Protein AF-A0A9E5UZ09-F1 (afdb_monomer_lite)

Structure (mmCIF, N/CA/C/O backbone):
data_AF-A0A9E5UZ09-F1
#
_entry.id   AF-A0A9E5UZ09-F1
#
loop_
_atom_site.group_PDB
_atom_site.id
_atom_site.type_symbol
_atom_site.label_atom_id
_atom_site.label_alt_id
_atom_site.label_comp_id
_atom_site.label_asym_id
_atom_site.label_entity_id
_atom_site.label_seq_id
_atom_site.pdbx_PDB_ins_code
_atom_site.Cartn_x
_atom_site.Cartn_y
_atom_site.Cartn_z
_atom_site.occupancy
_atom_site.B_iso_or_equiv
_atom_site.auth_seq_id
_atom_site.auth_comp_id
_atom_site.auth_asym_id
_atom_site.auth_atom_id
_atom_site.pdbx_PDB_model_num
ATOM 1 N N . MET A 1 1 ? 27.451 30.010 -23.042 1.00 36.06 1 MET A N 1
ATOM 2 C CA . MET A 1 1 ? 28.258 29.496 -21.915 1.00 36.06 1 MET A CA 1
ATOM 3 C C . MET A 1 1 ? 28.839 28.155 -22.339 1.00 36.06 1 MET A C 1
ATOM 5 O O . MET A 1 1 ? 28.076 27.237 -22.606 1.00 36.06 1 MET A O 1
ATOM 9 N N . ASN A 1 2 ? 30.163 28.096 -22.506 1.00 41.75 2 ASN A N 1
ATOM 10 C CA . ASN A 1 2 ? 30.914 26.906 -22.913 1.00 41.75 2 ASN A CA 1
ATOM 11 C C . ASN A 1 2 ? 31.086 25.974 -21.707 1.00 41.75 2 ASN A C 1
ATOM 13 O O . ASN A 1 2 ? 31.901 26.263 -20.835 1.00 41.75 2 ASN A O 1
ATOM 17 N N . ASN A 1 3 ? 30.352 24.861 -21.654 1.00 48.00 3 ASN A N 1
ATOM 18 C CA . ASN A 1 3 ? 30.690 23.774 -20.734 1.00 48.00 3 ASN A CA 1
ATOM 19 C C . ASN A 1 3 ? 31.822 22.962 -21.368 1.00 48.00 3 ASN A C 1
ATOM 21 O O . ASN A 1 3 ? 31.598 22.299 -22.377 1.00 48.00 3 ASN A O 1
ATOM 25 N N . GLY A 1 4 ? 33.026 23.060 -20.797 1.00 45.78 4 GLY A N 1
ATOM 26 C CA . GLY A 1 4 ? 34.292 22.486 -21.275 1.00 45.78 4 GLY A CA 1
ATOM 27 C C . GLY A 1 4 ? 34.379 20.955 -21.295 1.00 45.78 4 GLY A C 1
ATOM 28 O O . GLY A 1 4 ? 35.363 20.387 -20.834 1.00 45.78 4 GLY A O 1
ATOM 29 N N . ALA A 1 5 ? 33.371 20.276 -21.834 1.00 50.38 5 ALA A N 1
ATOM 30 C CA . ALA A 1 5 ? 33.446 18.864 -22.163 1.00 50.38 5 ALA A CA 1
ATOM 31 C C . ALA A 1 5 ? 34.274 18.696 -23.449 1.00 50.38 5 ALA A C 1
ATOM 33 O O . ALA A 1 5 ? 33.790 18.952 -24.551 1.00 50.38 5 ALA A O 1
ATOM 34 N N . VAL A 1 6 ? 35.535 18.286 -23.308 1.00 54.75 6 VAL A N 1
ATOM 35 C CA . VAL A 1 6 ? 36.374 17.874 -24.441 1.00 54.75 6 VAL A CA 1
ATOM 36 C C . VAL A 1 6 ? 36.091 16.401 -24.718 1.00 54.75 6 VAL A C 1
ATOM 38 O O . VAL A 1 6 ? 36.436 15.532 -23.919 1.00 54.75 6 VAL A O 1
ATOM 41 N N . LEU A 1 7 ? 35.433 16.120 -25.843 1.00 53.91 7 LEU A N 1
ATOM 42 C CA . LEU A 1 7 ? 35.245 14.757 -26.335 1.00 53.91 7 LEU A CA 1
ATOM 43 C C . LEU A 1 7 ? 36.549 14.271 -26.996 1.00 53.91 7 LEU A C 1
ATOM 45 O O . LEU A 1 7 ? 37.154 15.032 -27.755 1.00 53.91 7 LEU A O 1
ATOM 49 N N . PRO A 1 8 ? 36.999 13.025 -26.751 1.00 50.91 8 PRO A N 1
ATOM 50 C CA . PRO A 1 8 ? 38.156 12.464 -27.441 1.00 50.91 8 PRO A CA 1
ATOM 51 C C . PRO A 1 8 ? 37.936 12.480 -28.959 1.00 50.91 8 PRO A C 1
ATOM 53 O O . PRO A 1 8 ? 36.891 12.044 -29.442 1.00 50.91 8 PRO A O 1
ATOM 56 N N . ASN A 1 9 ? 38.937 12.947 -29.712 1.00 50.38 9 ASN A N 1
ATOM 57 C CA . ASN A 1 9 ? 38.874 13.195 -31.163 1.00 50.38 9 ASN A CA 1
ATOM 58 C C . ASN A 1 9 ? 38.386 12.004 -32.018 1.00 50.38 9 ASN A C 1
ATOM 60 O O . ASN A 1 9 ? 37.938 12.208 -33.142 1.00 50.38 9 ASN A O 1
ATOM 64 N N . GLY A 1 10 ? 38.430 10.772 -31.498 1.00 50.12 10 GLY A N 1
ATOM 65 C CA . GLY A 1 10 ? 37.911 9.576 -32.172 1.00 50.12 10 GLY A CA 1
ATOM 66 C C . GLY A 1 10 ? 36.382 9.431 -32.177 1.00 50.12 10 GLY A C 1
ATOM 67 O O . GLY A 1 10 ? 35.874 8.565 -32.879 1.00 50.12 10 GLY A O 1
ATOM 68 N N . LEU A 1 11 ? 35.642 10.258 -31.425 1.00 50.34 11 LEU A N 1
ATOM 69 C CA . LEU A 1 11 ? 34.172 10.212 -31.341 1.00 50.34 11 LEU A CA 1
ATOM 70 C C . LEU A 1 11 ? 33.462 11.374 -32.060 1.00 50.34 11 LEU A C 1
ATOM 72 O O . LEU A 1 11 ? 32.235 11.410 -32.102 1.00 50.34 11 LEU A O 1
ATOM 76 N N . LEU A 1 12 ? 34.204 12.323 -32.636 1.00 49.56 12 LEU A N 1
ATOM 77 C CA . LEU A 1 12 ? 33.629 13.492 -33.321 1.00 49.56 12 LEU A CA 1
ATOM 78 C C . LEU A 1 12 ? 33.157 13.193 -34.755 1.00 49.56 12 LEU A C 1
ATOM 80 O O . LEU A 1 12 ? 32.473 14.017 -35.354 1.00 49.56 12 LEU A O 1
ATOM 84 N N . GLY A 1 13 ? 33.490 12.018 -35.299 1.00 46.69 13 GLY A N 1
ATOM 85 C CA . GLY A 1 13 ? 33.096 11.599 -36.651 1.00 46.69 13 GLY A CA 1
ATOM 86 C C . GLY A 1 13 ? 31.730 10.913 -36.748 1.00 46.69 13 GLY A C 1
ATOM 87 O O . GLY A 1 13 ? 31.255 10.672 -37.852 1.00 46.69 13 GLY A O 1
ATOM 88 N N . VAL A 1 14 ? 31.091 10.596 -35.618 1.00 49.09 14 VAL A N 1
ATOM 89 C CA . VAL A 1 14 ? 29.782 9.925 -35.584 1.00 49.09 14 VAL A CA 1
ATOM 90 C C . VAL A 1 14 ? 28.926 10.595 -34.512 1.00 49.09 14 VAL A C 1
ATOM 92 O O . VAL A 1 14 ? 28.559 10.000 -33.501 1.00 49.09 14 VAL A O 1
ATOM 95 N N . ALA A 1 15 ? 28.650 11.886 -34.703 1.00 49.31 15 ALA A N 1
ATOM 96 C CA . ALA A 1 15 ? 27.651 12.610 -33.924 1.00 49.31 15 ALA A CA 1
ATOM 97 C C . ALA A 1 15 ? 26.251 12.129 -34.336 1.00 49.31 15 ALA A C 1
ATOM 99 O O . ALA A 1 15 ? 25.480 12.848 -34.965 1.00 49.31 15 ALA A O 1
ATOM 100 N N . ASP A 1 16 ? 25.948 10.875 -34.015 1.00 53.91 16 ASP A N 1
ATOM 101 C CA . ASP A 1 16 ? 24.632 10.312 -34.227 1.00 53.91 16 ASP A CA 1
ATOM 102 C C . ASP A 1 16 ? 23.750 10.778 -33.069 1.00 53.91 16 ASP A C 1
ATOM 104 O O . ASP A 1 16 ? 24.038 10.515 -31.894 1.00 53.91 16 ASP A O 1
ATOM 108 N N . ALA A 1 17 ? 22.683 11.510 -33.381 1.00 55.44 17 ALA A N 1
ATOM 109 C CA . ALA A 1 17 ? 21.743 12.047 -32.398 1.00 55.44 17 ALA A CA 1
ATOM 110 C C . ALA A 1 17 ? 21.227 10.961 -31.425 1.00 55.44 17 ALA A C 1
ATOM 112 O O . ALA A 1 17 ? 20.887 11.265 -30.281 1.00 55.44 17 ALA A O 1
ATOM 113 N N . GLY A 1 18 ? 21.250 9.687 -31.840 1.00 56.16 18 GLY A N 1
ATOM 114 C CA . GLY A 1 18 ? 20.947 8.523 -31.006 1.00 56.16 18 GLY A CA 1
ATOM 115 C C . GLY A 1 18 ? 21.908 8.294 -29.828 1.00 56.16 18 GLY A C 1
ATOM 116 O O . GLY A 1 18 ? 21.449 7.967 -28.732 1.00 56.16 18 GLY A O 1
ATOM 117 N N . MET A 1 19 ? 23.218 8.525 -29.991 1.00 53.62 19 MET A N 1
ATOM 118 C CA . MET A 1 19 ? 24.198 8.383 -28.897 1.00 53.62 19 MET A CA 1
ATOM 119 C C . MET A 1 19 ? 24.032 9.491 -27.851 1.00 53.62 19 MET A C 1
ATOM 121 O O . MET A 1 19 ? 24.033 9.231 -26.646 1.00 53.62 19 MET A O 1
ATOM 125 N N . MET A 1 20 ? 23.802 10.726 -28.307 1.00 55.47 20 MET A N 1
ATOM 126 C CA . MET A 1 20 ? 23.525 11.866 -27.426 1.00 55.47 20 MET A CA 1
ATOM 127 C C . MET A 1 20 ? 22.165 11.743 -26.724 1.00 55.47 20 MET A C 1
ATOM 129 O O . MET A 1 20 ? 22.032 12.154 -25.570 1.00 55.47 20 MET A O 1
ATOM 133 N N . ALA A 1 21 ? 21.165 11.132 -27.369 1.00 59.53 21 ALA A N 1
ATOM 134 C CA . ALA A 1 21 ? 19.885 10.810 -26.743 1.00 59.53 21 ALA A CA 1
ATOM 135 C C . ALA A 1 21 ? 20.039 9.758 -25.630 1.00 59.53 21 ALA A C 1
ATOM 137 O O . ALA A 1 21 ? 19.462 9.926 -24.558 1.00 59.53 21 ALA A O 1
ATOM 138 N N . GLY A 1 22 ? 20.853 8.715 -25.838 1.00 58.41 22 GLY A N 1
ATOM 139 C CA . GLY A 1 22 ? 21.175 7.717 -24.810 1.00 58.41 22 GLY A CA 1
ATOM 140 C C . GLY A 1 22 ? 21.936 8.304 -23.615 1.00 58.41 22 GLY A C 1
ATOM 141 O O . GLY A 1 22 ? 21.610 8.001 -22.464 1.00 58.41 22 GLY A O 1
ATOM 142 N N . PHE A 1 23 ? 22.886 9.209 -23.874 1.00 58.41 23 PHE A N 1
ATOM 143 C CA . PHE A 1 23 ? 23.620 9.930 -22.832 1.00 58.41 23 PHE A CA 1
ATOM 144 C C . PHE A 1 23 ? 22.703 10.871 -22.036 1.00 58.41 23 PHE A C 1
ATOM 146 O O . PHE A 1 23 ? 22.642 10.783 -20.813 1.00 58.41 23 PHE A O 1
ATOM 153 N N . ASN A 1 24 ? 21.904 11.714 -22.700 1.00 59.91 24 ASN A N 1
ATOM 154 C CA . ASN A 1 24 ? 20.939 12.577 -22.008 1.00 59.91 24 ASN A CA 1
ATOM 155 C C . ASN A 1 24 ? 19.873 11.763 -21.249 1.00 59.91 24 ASN A C 1
ATOM 157 O O . ASN A 1 24 ? 19.457 12.161 -20.169 1.00 59.91 24 ASN A O 1
ATOM 161 N N . LYS A 1 25 ? 19.460 10.595 -21.752 1.00 61.41 25 LYS A N 1
ATOM 162 C CA . LYS A 1 25 ? 18.505 9.712 -21.062 1.00 61.41 25 LYS A CA 1
ATOM 163 C C . LYS A 1 25 ? 19.081 9.057 -19.804 1.00 61.41 25 LYS A C 1
ATOM 165 O O . LYS A 1 25 ? 18.330 8.800 -18.869 1.00 61.41 25 LYS A O 1
ATOM 170 N N . THR A 1 26 ? 20.383 8.783 -19.787 1.00 58.97 26 THR A N 1
ATOM 171 C CA . THR A 1 26 ? 21.069 8.131 -18.657 1.00 58.97 26 THR A CA 1
ATOM 172 C C . THR A 1 26 ? 21.631 9.131 -17.645 1.00 58.97 26 THR A C 1
ATOM 174 O O . THR A 1 26 ? 21.861 8.754 -16.504 1.00 58.97 26 THR A O 1
ATOM 177 N N . TYR A 1 27 ? 21.865 10.386 -18.048 1.00 53.53 27 TYR A N 1
ATOM 178 C CA . TYR A 1 27 ? 22.549 11.389 -17.219 1.00 53.53 27 TYR A CA 1
ATOM 179 C C . TYR A 1 27 ? 21.809 12.737 -17.099 1.00 53.53 27 TYR A C 1
ATOM 181 O O . TYR A 1 27 ? 22.272 13.620 -16.382 1.00 53.53 27 TYR A O 1
ATOM 189 N N . LYS A 1 28 ? 20.645 12.913 -17.750 1.00 53.69 28 LYS A N 1
ATOM 190 C CA . LYS A 1 28 ? 19.720 14.062 -17.576 1.00 53.69 28 LYS A CA 1
ATOM 191 C C . LYS A 1 28 ? 18.247 13.644 -17.409 1.00 53.69 28 LYS A C 1
ATOM 193 O O . LYS A 1 28 ? 17.334 14.284 -17.925 1.00 53.69 28 LYS A O 1
ATOM 198 N N . ASN A 1 29 ? 17.995 12.547 -16.709 1.00 58.88 29 ASN A N 1
ATOM 199 C CA . ASN A 1 29 ? 16.675 12.062 -16.345 1.00 58.88 29 ASN A CA 1
ATOM 200 C C . ASN A 1 29 ? 16.164 12.596 -14.991 1.00 58.88 29 ASN A C 1
ATOM 202 O O . ASN A 1 29 ? 16.028 11.845 -14.031 1.00 58.88 29 ASN A O 1
ATOM 206 N N . SER A 1 30 ? 15.856 13.887 -14.900 1.00 59.56 30 SER A N 1
ATOM 207 C CA . SER A 1 30 ? 15.277 14.495 -13.687 1.00 59.56 30 SER A CA 1
ATOM 208 C C . SER A 1 30 ? 13.742 14.435 -13.630 1.00 59.56 30 SER A C 1
ATOM 210 O O . SER A 1 30 ? 13.132 14.989 -12.716 1.00 59.56 30 SER A O 1
ATOM 212 N N . ALA A 1 31 ? 13.098 13.794 -14.608 1.00 66.44 31 ALA A N 1
ATOM 213 C CA . ALA A 1 31 ? 11.646 13.783 -14.719 1.00 66.44 31 ALA A CA 1
ATOM 214 C C . ALA A 1 31 ? 11.013 12.779 -13.747 1.00 66.44 31 ALA A C 1
ATOM 216 O O . ALA A 1 31 ? 11.437 11.625 -13.658 1.00 66.44 31 ALA A O 1
ATOM 217 N N . LEU A 1 32 ? 9.944 13.209 -13.077 1.00 72.88 32 LEU A N 1
ATOM 218 C CA . LEU A 1 32 ? 9.052 12.316 -12.350 1.00 72.88 32 LEU A CA 1
ATOM 219 C C . LEU A 1 32 ? 8.272 11.443 -13.341 1.00 72.88 32 LEU A C 1
ATOM 221 O O . LEU A 1 32 ? 7.703 11.959 -14.304 1.00 72.88 32 LEU A O 1
ATOM 225 N N . ARG A 1 33 ? 8.230 10.130 -13.106 1.00 79.88 33 ARG A N 1
ATOM 226 C CA . ARG A 1 33 ? 7.604 9.157 -14.014 1.00 79.88 33 ARG A CA 1
ATOM 227 C C . ARG A 1 33 ? 6.514 8.362 -13.315 1.00 79.88 33 ARG A C 1
ATOM 229 O O . ARG A 1 33 ? 6.570 8.155 -12.108 1.00 79.88 33 ARG A O 1
ATOM 236 N N . ILE A 1 34 ? 5.537 7.890 -14.083 1.00 79.19 34 ILE A N 1
ATOM 237 C CA . ILE A 1 34 ? 4.488 6.984 -13.602 1.00 79.19 34 ILE A CA 1
ATOM 238 C C . ILE A 1 34 ? 4.823 5.573 -14.091 1.00 79.19 34 ILE A C 1
ATOM 240 O O . ILE A 1 34 ? 5.099 5.376 -15.275 1.00 79.19 34 ILE A O 1
ATOM 244 N N . GLY A 1 35 ? 4.798 4.595 -13.190 1.00 83.88 35 GLY A N 1
ATOM 245 C CA . GLY A 1 35 ? 5.110 3.204 -13.500 1.00 83.88 35 GLY A CA 1
ATOM 246 C C . GLY A 1 35 ? 4.234 2.197 -12.762 1.00 83.88 35 GLY A C 1
ATOM 247 O O . GLY A 1 35 ? 3.451 2.546 -11.879 1.00 83.88 35 GLY A O 1
ATOM 248 N N . ILE A 1 36 ? 4.371 0.929 -13.142 1.00 84.25 36 ILE A N 1
ATOM 249 C CA . ILE A 1 36 ? 3.640 -0.210 -12.578 1.00 84.25 36 ILE A CA 1
ATOM 250 C C . ILE A 1 36 ? 4.646 -1.194 -11.985 1.00 84.25 36 ILE A C 1
ATOM 252 O O . ILE A 1 36 ? 5.577 -1.613 -12.674 1.00 84.25 36 ILE A O 1
ATOM 256 N N . VAL A 1 37 ? 4.456 -1.597 -10.728 1.00 86.38 37 VAL A N 1
ATOM 257 C CA . VAL A 1 37 ? 5.309 -2.607 -10.082 1.00 86.38 37 VAL A CA 1
ATOM 258 C C . VAL A 1 37 ? 5.047 -3.980 -10.701 1.00 86.38 37 VAL A C 1
ATOM 260 O O . VAL A 1 37 ? 3.925 -4.491 -10.665 1.00 86.38 37 VAL A O 1
ATOM 263 N N . VAL A 1 38 ? 6.090 -4.603 -11.250 1.00 90.50 38 VAL A N 1
ATOM 264 C CA . VAL A 1 38 ? 6.007 -5.925 -11.898 1.00 90.50 38 VAL A CA 1
ATOM 265 C C . VAL A 1 38 ? 6.714 -7.028 -11.115 1.00 90.50 38 VAL A C 1
ATOM 267 O O . VAL A 1 38 ? 6.366 -8.194 -11.281 1.00 90.50 38 VAL A O 1
ATOM 270 N N . ALA A 1 39 ? 7.656 -6.680 -10.235 1.00 87.75 39 ALA A N 1
ATOM 271 C CA . ALA A 1 39 ? 8.284 -7.618 -9.307 1.00 87.75 39 ALA A CA 1
ATOM 272 C C . ALA A 1 39 ? 8.678 -6.928 -7.993 1.00 87.75 39 ALA A C 1
ATOM 274 O O . ALA A 1 39 ? 8.865 -5.712 -7.953 1.00 87.75 39 ALA A O 1
ATOM 275 N N . SER A 1 40 ? 8.812 -7.722 -6.930 1.00 88.25 40 SER A N 1
ATOM 276 C CA . SER A 1 40 ? 9.232 -7.293 -5.592 1.00 88.25 40 SER A CA 1
ATOM 277 C C . SER A 1 40 ? 10.275 -8.264 -5.038 1.00 88.25 40 SER A C 1
ATOM 279 O O . SER A 1 40 ? 10.053 -9.475 -5.089 1.00 88.25 40 SER A O 1
ATOM 281 N N . TYR A 1 41 ? 11.352 -7.738 -4.463 1.00 88.75 41 TYR A N 1
ATOM 282 C CA . TYR A 1 41 ? 12.488 -8.474 -3.912 1.00 88.75 41 TYR A CA 1
ATOM 283 C C . TYR A 1 41 ? 12.673 -8.101 -2.433 1.00 88.75 41 TYR A C 1
ATOM 285 O O . TYR A 1 41 ? 13.261 -7.059 -2.126 1.00 88.75 41 TYR A O 1
ATOM 293 N N . PRO A 1 42 ? 12.164 -8.913 -1.490 1.00 84.69 42 PRO A N 1
ATOM 294 C CA . PRO A 1 42 ? 12.388 -8.705 -0.058 1.00 84.69 42 PRO A CA 1
ATOM 295 C C . PRO A 1 42 ? 13.881 -8.674 0.297 1.00 84.69 42 PRO A C 1
ATOM 297 O O . PRO A 1 42 ? 14.696 -9.239 -0.424 1.00 84.69 42 PRO A O 1
ATOM 300 N N . VAL A 1 43 ? 14.252 -8.101 1.447 1.00 83.56 43 VAL A N 1
ATOM 301 C CA . VAL A 1 43 ? 15.664 -7.982 1.888 1.00 83.56 43 VAL A CA 1
ATOM 302 C C . VAL A 1 43 ? 16.419 -9.321 1.852 1.00 83.56 43 VAL A C 1
ATOM 304 O O . VAL A 1 43 ? 17.593 -9.382 1.494 1.00 83.56 43 VAL A O 1
ATOM 307 N N . LYS A 1 44 ? 15.740 -10.428 2.173 1.00 84.31 44 LYS A N 1
ATOM 308 C CA . LYS A 1 44 ? 16.335 -11.774 2.171 1.00 84.31 44 LYS A CA 1
ATOM 309 C C . LYS A 1 44 ? 16.519 -12.388 0.773 1.00 84.31 44 LYS A C 1
ATOM 311 O O . LYS A 1 44 ? 17.185 -13.406 0.673 1.00 84.31 44 LYS A O 1
ATOM 316 N N . ASP A 1 45 ? 15.949 -11.807 -0.282 1.00 83.88 45 ASP A N 1
ATOM 317 C CA . ASP A 1 45 ? 16.034 -12.312 -1.662 1.00 83.88 45 ASP A CA 1
ATOM 318 C C . ASP A 1 45 ? 17.387 -11.957 -2.292 1.00 83.88 45 ASP A C 1
ATOM 320 O O . ASP A 1 45 ? 17.793 -10.798 -2.254 1.00 83.88 45 ASP A O 1
ATOM 324 N N . ASP A 1 46 ? 18.090 -12.916 -2.898 1.00 90.25 46 ASP A N 1
ATOM 325 C CA . ASP A 1 46 ? 19.394 -12.717 -3.554 1.00 90.25 46 ASP A CA 1
ATOM 326 C C . ASP A 1 46 ? 19.387 -11.647 -4.655 1.00 90.25 46 ASP A C 1
ATOM 328 O O . ASP A 1 46 ? 20.420 -11.040 -4.935 1.00 90.25 46 ASP A O 1
ATOM 332 N N . LYS A 1 47 ? 18.228 -11.378 -5.265 1.00 88.00 47 LYS A N 1
ATOM 333 C CA . LYS A 1 47 ? 18.067 -10.328 -6.282 1.00 88.00 47 LYS A CA 1
ATOM 334 C C . LYS A 1 47 ? 17.953 -8.923 -5.695 1.00 88.00 47 LYS A C 1
ATOM 336 O O . LYS A 1 47 ? 18.091 -7.959 -6.449 1.00 88.00 47 LYS A O 1
ATOM 341 N N . ASN A 1 48 ? 17.725 -8.805 -4.387 1.00 83.31 48 ASN A N 1
ATOM 342 C CA . ASN A 1 48 ? 17.800 -7.543 -3.662 1.00 83.31 48 ASN A CA 1
ATOM 343 C C . ASN A 1 48 ? 19.274 -7.157 -3.478 1.00 83.31 48 ASN A C 1
ATOM 345 O O . ASN A 1 48 ? 20.029 -7.880 -2.824 1.00 83.31 48 ASN A O 1
ATOM 349 N N . ARG A 1 49 ? 19.693 -6.049 -4.094 1.00 85.88 49 ARG A N 1
ATOM 350 C CA . ARG A 1 49 ? 21.105 -5.661 -4.197 1.00 85.88 49 ARG A CA 1
ATOM 351 C C . ARG A 1 49 ? 21.591 -4.895 -2.978 1.00 85.88 49 ARG A C 1
ATOM 353 O O . ARG A 1 49 ? 22.691 -5.162 -2.506 1.00 85.88 49 ARG A O 1
ATOM 360 N N . SER A 1 50 ? 20.802 -3.941 -2.492 1.00 82.94 50 SER A N 1
ATOM 361 C CA . SER A 1 50 ? 21.190 -3.095 -1.361 1.00 82.94 50 SER A CA 1
ATOM 362 C C . SER A 1 50 ? 21.055 -3.811 -0.022 1.00 82.94 50 SER A C 1
ATOM 364 O O . SER A 1 50 ? 21.809 -3.510 0.899 1.00 82.94 50 SER A O 1
ATOM 366 N N . LYS A 1 51 ? 20.107 -4.753 0.095 1.00 82.38 51 LYS A N 1
ATOM 367 C CA . LYS A 1 51 ? 19.719 -5.419 1.349 1.00 82.38 51 LYS A CA 1
ATOM 368 C C . LYS A 1 51 ? 19.236 -4.450 2.438 1.00 82.38 51 LYS A C 1
ATOM 370 O O . LYS A 1 51 ? 19.196 -4.825 3.606 1.00 82.38 51 LYS A O 1
ATOM 375 N N . LEU A 1 52 ? 18.863 -3.223 2.069 1.00 76.75 52 LEU A N 1
ATOM 376 C CA . LEU A 1 52 ? 18.434 -2.187 3.016 1.00 76.75 52 LEU A CA 1
ATOM 377 C C . LEU A 1 52 ? 16.919 -2.190 3.231 1.00 76.75 52 LEU A C 1
ATOM 379 O O . LEU A 1 52 ? 16.453 -2.084 4.357 1.00 76.75 52 LEU A O 1
ATOM 383 N N . THR A 1 53 ? 16.155 -2.334 2.151 1.00 79.00 53 THR A N 1
ATOM 384 C CA . THR A 1 53 ? 14.685 -2.375 2.150 1.00 79.00 53 THR A CA 1
ATOM 385 C C . THR A 1 53 ? 14.202 -3.296 1.027 1.00 79.00 53 THR A C 1
ATOM 387 O O . THR A 1 53 ? 15.015 -3.836 0.277 1.00 79.00 53 THR A O 1
ATOM 390 N N . THR A 1 54 ? 12.893 -3.514 0.896 1.00 81.44 54 THR A N 1
ATOM 391 C CA . THR A 1 54 ? 12.333 -4.239 -0.254 1.00 81.44 54 THR A CA 1
ATOM 392 C C . THR A 1 54 ? 12.568 -3.438 -1.535 1.00 81.44 54 THR A C 1
ATOM 394 O O . THR A 1 54 ? 12.202 -2.268 -1.626 1.00 81.44 54 THR A O 1
ATOM 397 N N . GLU A 1 55 ? 13.162 -4.081 -2.536 1.00 84.94 55 GLU A N 1
ATOM 398 C CA . GLU A 1 55 ? 13.431 -3.486 -3.846 1.00 84.94 55 GLU A CA 1
ATOM 399 C C . GLU A 1 55 ? 12.408 -3.964 -4.881 1.00 84.94 55 GLU A C 1
ATOM 401 O O . GLU A 1 55 ? 11.872 -5.066 -4.776 1.00 84.94 55 GLU A O 1
ATOM 406 N N . TYR A 1 56 ? 12.140 -3.158 -5.906 1.00 89.25 56 TYR A N 1
ATOM 407 C CA . TYR A 1 56 ? 11.081 -3.418 -6.882 1.00 89.25 56 TYR A CA 1
ATOM 408 C C . TYR A 1 56 ? 11.572 -3.268 -8.319 1.00 89.25 56 TYR A C 1
ATOM 410 O O . TYR A 1 56 ? 12.371 -2.385 -8.622 1.00 89.25 56 TYR A O 1
ATOM 418 N N . ASP A 1 57 ? 11.021 -4.071 -9.227 1.00 90.75 57 ASP A N 1
ATOM 419 C CA . ASP A 1 57 ? 11.096 -3.767 -10.656 1.00 90.75 57 ASP A CA 1
ATOM 420 C C . ASP A 1 57 ? 9.834 -3.011 -11.077 1.00 90.75 57 ASP A C 1
ATOM 422 O O . ASP A 1 57 ? 8.709 -3.460 -10.821 1.00 90.75 57 ASP A O 1
ATOM 426 N N . VAL A 1 58 ? 10.016 -1.873 -11.747 1.00 87.00 58 VAL A N 1
ATOM 427 C CA . VAL A 1 58 ? 8.937 -0.974 -12.159 1.00 87.00 58 VAL A CA 1
ATOM 428 C C . VAL A 1 58 ? 8.947 -0.785 -13.670 1.00 87.00 58 VAL A C 1
ATOM 430 O O . VAL A 1 58 ? 9.931 -0.351 -14.262 1.00 87.00 58 VAL A O 1
ATOM 433 N N . LEU A 1 59 ? 7.821 -1.091 -14.306 1.00 88.06 59 LEU A N 1
ATOM 434 C CA . LEU A 1 59 ? 7.603 -0.863 -15.726 1.00 88.06 59 LEU A CA 1
ATOM 435 C C . LEU A 1 59 ? 7.082 0.560 -15.939 1.00 88.06 59 LEU A C 1
ATOM 437 O O . LEU A 1 59 ? 6.002 0.904 -15.462 1.00 88.06 59 LEU A O 1
ATOM 441 N N . VAL A 1 60 ? 7.842 1.382 -16.650 1.00 85.88 60 VAL A N 1
ATOM 442 C CA . VAL A 1 60 ? 7.566 2.804 -16.872 1.00 85.88 60 VAL A CA 1
ATOM 443 C C . VAL A 1 60 ? 7.316 3.048 -18.355 1.00 85.88 60 VAL A C 1
ATOM 445 O O . VAL A 1 60 ? 7.998 2.488 -19.212 1.00 85.88 60 VAL A O 1
ATOM 448 N N . VAL A 1 61 ? 6.334 3.894 -18.658 1.00 79.94 61 VAL A N 1
ATOM 449 C CA . VAL A 1 61 ? 6.031 4.332 -20.023 1.00 79.94 61 VAL A CA 1
ATOM 450 C C . VAL A 1 61 ? 6.589 5.729 -20.229 1.00 79.94 61 VAL A C 1
ATOM 452 O O . VAL A 1 61 ? 6.246 6.656 -19.501 1.00 79.94 61 VAL A O 1
ATOM 455 N N . GLU A 1 62 ? 7.443 5.881 -21.231 1.00 75.44 62 GLU A N 1
ATOM 456 C CA . GLU A 1 62 ? 8.130 7.127 -21.542 1.00 75.44 62 GLU A CA 1
ATOM 457 C C . GLU A 1 62 ? 7.799 7.588 -22.946 1.00 75.44 62 GLU A C 1
ATOM 459 O O . GLU A 1 62 ? 7.947 6.841 -23.912 1.00 75.44 62 GLU A O 1
ATOM 464 N N . GLN A 1 63 ? 7.427 8.854 -23.068 1.00 65.12 63 GLN A N 1
ATOM 465 C CA . GLN A 1 63 ? 7.390 9.542 -24.347 1.00 65.12 63 GLN A CA 1
ATOM 466 C C . GLN A 1 63 ? 8.672 10.364 -24.480 1.00 65.12 63 GLN A C 1
ATOM 468 O O . GLN A 1 63 ? 8.979 11.187 -23.621 1.00 65.12 63 GLN A O 1
ATOM 473 N N . GLN A 1 64 ? 9.444 10.107 -25.530 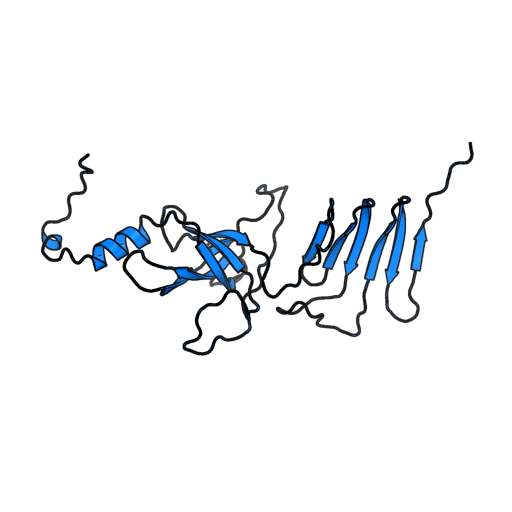1.00 64.88 64 GLN A N 1
ATOM 474 C CA . GLN A 1 64 ? 10.596 10.935 -25.874 1.00 64.88 64 GLN A CA 1
ATOM 475 C C . GLN A 1 64 ? 10.120 12.067 -26.788 1.00 64.88 64 GLN A C 1
ATOM 477 O O . GLN A 1 64 ? 9.295 11.830 -27.660 1.00 64.88 64 GLN A O 1
ATOM 482 N N . GLU A 1 65 ? 10.635 13.286 -26.613 1.00 58.91 65 GLU A N 1
ATOM 483 C CA . GLU A 1 65 ? 10.136 14.487 -27.314 1.00 58.91 65 GLU A CA 1
ATOM 484 C C . GLU A 1 65 ? 10.063 14.333 -28.846 1.00 58.91 65 GLU A C 1
ATOM 486 O O . GLU A 1 65 ? 9.159 14.880 -29.468 1.00 58.91 65 GLU A O 1
ATOM 491 N N . ASN A 1 66 ? 10.954 13.526 -29.438 1.00 56.88 66 ASN A N 1
ATOM 492 C CA . ASN A 1 66 ? 11.039 13.293 -30.885 1.00 56.88 66 ASN A CA 1
ATOM 493 C C . ASN A 1 66 ? 10.802 11.828 -31.309 1.00 56.88 66 ASN A C 1
ATOM 495 O O . ASN A 1 66 ? 11.038 11.485 -32.466 1.00 56.88 66 ASN A O 1
ATOM 499 N N . LEU A 1 67 ? 10.387 10.942 -30.396 1.00 60.00 67 LEU A N 1
ATOM 500 C CA . LEU A 1 67 ? 10.171 9.516 -30.682 1.00 60.00 67 LEU A CA 1
ATOM 501 C C . LEU A 1 67 ? 8.863 9.020 -30.050 1.00 60.00 67 LEU A C 1
ATOM 503 O O . LEU A 1 67 ? 8.313 9.623 -29.132 1.00 60.00 67 LEU A O 1
ATOM 507 N N . GLY A 1 68 ? 8.347 7.901 -30.560 1.00 64.25 68 GLY A N 1
ATOM 508 C CA . GLY A 1 68 ? 7.129 7.284 -30.037 1.00 64.25 68 GLY A CA 1
ATOM 509 C C . GLY A 1 68 ? 7.238 6.876 -28.563 1.00 64.25 68 GLY A C 1
ATOM 510 O O . GLY A 1 68 ? 8.312 6.839 -27.962 1.00 64.25 68 GLY A O 1
ATOM 511 N N . THR A 1 69 ? 6.097 6.536 -27.973 1.00 70.31 69 THR A N 1
ATOM 512 C CA . THR A 1 69 ? 6.024 6.024 -26.606 1.00 70.31 69 THR A CA 1
ATOM 513 C C . THR A 1 69 ? 6.774 4.691 -26.483 1.00 70.31 69 THR A C 1
ATOM 515 O O . THR A 1 69 ? 6.489 3.739 -27.208 1.00 70.31 69 THR A O 1
ATOM 518 N N . THR A 1 70 ? 7.719 4.600 -25.548 1.00 75.19 70 THR A N 1
ATOM 519 C CA . THR A 1 70 ? 8.504 3.391 -25.260 1.00 75.19 70 THR A CA 1
ATOM 520 C C . THR A 1 70 ? 8.264 2.927 -23.832 1.00 75.19 70 THR A C 1
ATOM 522 O O . THR A 1 70 ? 8.000 3.726 -22.939 1.00 75.19 70 THR A O 1
ATOM 525 N N . THR A 1 71 ? 8.330 1.618 -23.606 1.00 76.25 71 THR A N 1
ATOM 526 C CA . THR A 1 71 ? 8.214 1.036 -22.265 1.00 76.25 71 THR A CA 1
ATOM 527 C C . THR A 1 71 ? 9.592 0.595 -21.786 1.00 76.25 71 THR A C 1
ATOM 529 O O . THR A 1 71 ? 10.274 -0.140 -22.500 1.00 76.25 71 THR A O 1
ATOM 532 N N . LEU A 1 72 ? 9.992 1.005 -20.583 1.00 82.38 72 LEU A N 1
ATOM 533 C CA . LEU A 1 72 ? 11.266 0.644 -19.965 1.00 82.38 72 LEU A CA 1
ATOM 534 C C . LEU A 1 72 ? 11.064 -0.011 -18.605 1.00 82.38 72 LEU A C 1
ATOM 536 O O . LEU A 1 72 ? 10.162 0.346 -17.851 1.00 82.38 72 LEU A O 1
ATOM 540 N N . LEU A 1 73 ? 11.932 -0.971 -18.292 1.00 84.94 73 LEU A N 1
ATOM 541 C CA . LEU A 1 73 ? 11.966 -1.621 -16.990 1.00 84.94 73 LEU A CA 1
ATOM 542 C C . LEU A 1 73 ? 13.057 -0.990 -16.129 1.00 84.94 73 LEU A C 1
ATOM 544 O O . LEU A 1 73 ? 14.245 -1.143 -16.410 1.00 84.94 73 LEU A O 1
ATOM 548 N N . TYR A 1 74 ? 12.632 -0.339 -15.062 1.00 84.62 74 TYR A N 1
ATOM 549 C CA . TYR A 1 74 ? 13.484 0.133 -13.987 1.00 84.62 74 TYR A CA 1
ATOM 550 C C . TYR A 1 74 ? 13.679 -0.993 -12.989 1.00 84.62 74 TYR A C 1
ATOM 552 O O . TYR A 1 74 ? 12.702 -1.624 -12.588 1.00 84.62 74 TYR A O 1
ATOM 560 N N . ARG A 1 75 ? 14.929 -1.273 -12.621 1.00 88.25 75 ARG A N 1
ATOM 561 C CA . ARG A 1 75 ? 15.257 -2.393 -11.738 1.00 88.25 75 ARG A CA 1
ATOM 562 C C . ARG A 1 75 ? 15.682 -1.923 -10.364 1.00 88.25 75 ARG A C 1
ATOM 564 O O . ARG A 1 75 ? 16.290 -0.863 -10.248 1.00 88.25 75 ARG A O 1
ATOM 571 N N . ASN A 1 76 ? 15.409 -2.755 -9.363 1.00 85.50 76 ASN A N 1
ATOM 572 C CA . ASN A 1 76 ? 15.879 -2.568 -7.990 1.00 85.50 76 ASN A CA 1
ATOM 573 C C . ASN A 1 76 ? 15.515 -1.191 -7.388 1.00 85.50 76 ASN A C 1
ATOM 575 O O . ASN A 1 76 ? 16.283 -0.609 -6.627 1.00 85.50 76 ASN A O 1
ATOM 579 N N . CYS A 1 77 ? 14.341 -0.654 -7.728 1.00 84.25 77 CYS A N 1
ATOM 580 C CA . CYS A 1 77 ? 13.857 0.603 -7.173 1.00 84.25 77 CYS A CA 1
ATOM 581 C C . CYS A 1 77 ? 13.520 0.446 -5.690 1.00 84.25 77 CYS A C 1
ATOM 583 O O . CYS A 1 77 ? 12.792 -0.474 -5.318 1.00 84.25 77 CYS A O 1
ATOM 585 N N . MET A 1 78 ? 13.985 1.370 -4.854 1.00 82.69 78 MET A N 1
ATOM 586 C CA . MET A 1 78 ? 13.575 1.443 -3.448 1.00 82.69 78 MET A CA 1
ATOM 587 C C . MET A 1 78 ? 12.287 2.252 -3.325 1.00 82.69 78 MET A C 1
ATOM 589 O O . MET A 1 78 ? 12.089 3.201 -4.082 1.00 82.69 78 MET A O 1
ATOM 593 N N . SER A 1 79 ? 11.420 1.915 -2.373 1.00 77.88 79 SER A N 1
ATOM 594 C CA . SER A 1 79 ? 10.294 2.785 -2.028 1.00 77.88 79 SER A CA 1
ATOM 595 C C . SER A 1 79 ? 10.711 3.803 -0.982 1.00 77.88 79 SER A C 1
ATOM 597 O O . SER A 1 79 ? 11.295 3.454 0.035 1.00 77.88 79 SER A O 1
ATOM 599 N N . SER A 1 80 ? 10.382 5.065 -1.226 1.00 73.50 80 SER A N 1
ATOM 600 C CA . SER A 1 80 ? 10.272 6.070 -0.187 1.00 73.50 80 SER A CA 1
ATOM 601 C C . SER A 1 80 ? 9.042 5.715 0.627 1.00 73.50 80 SER A C 1
ATOM 603 O O . SER A 1 80 ? 7.924 5.643 0.108 1.00 73.50 80 SER A O 1
ATOM 605 N N . GLU A 1 81 ? 9.260 5.454 1.901 1.00 66.69 81 GLU A N 1
ATOM 606 C CA . GLU A 1 81 ? 8.201 5.121 2.838 1.00 66.69 81 GLU A CA 1
ATOM 607 C C . GLU A 1 81 ? 7.932 6.313 3.762 1.00 66.69 81 GLU A C 1
ATOM 609 O O . GLU A 1 81 ? 8.723 7.257 3.836 1.00 66.69 81 GLU A O 1
ATOM 614 N N . GLY A 1 82 ? 6.745 6.343 4.367 1.00 62.69 82 GLY A N 1
ATOM 615 C CA . GLY A 1 82 ? 6.364 7.425 5.273 1.00 62.69 82 GLY A CA 1
ATOM 616 C C . GLY A 1 82 ? 7.064 7.266 6.6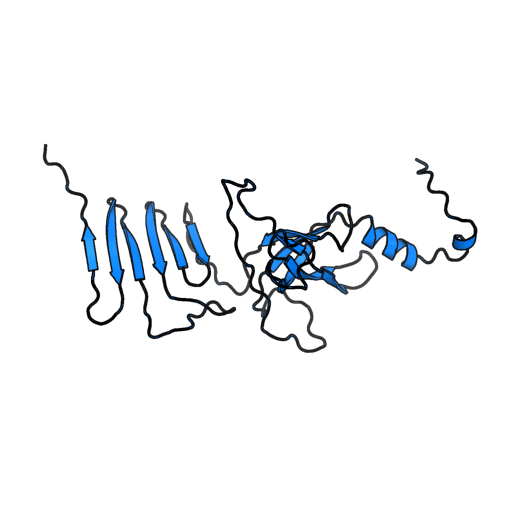20 1.00 62.69 82 GLY A C 1
ATOM 617 O O . GLY A 1 82 ? 7.199 6.143 7.087 1.00 62.69 82 GLY A O 1
ATOM 618 N N . LEU A 1 83 ? 7.438 8.391 7.245 1.00 56.81 83 LEU A N 1
ATOM 619 C CA . LEU A 1 83 ? 8.265 8.476 8.461 1.00 56.81 83 LEU A CA 1
ATOM 620 C C . LEU A 1 83 ? 9.658 7.831 8.248 1.00 56.81 83 LEU A C 1
ATOM 622 O O . LEU A 1 83 ? 9.795 6.635 8.036 1.00 56.81 83 LEU A O 1
ATOM 626 N N . GLY A 1 84 ? 10.700 8.668 8.204 1.00 53.31 84 GLY A N 1
ATOM 627 C CA . GLY A 1 84 ? 12.047 8.304 7.731 1.00 53.31 84 GLY A CA 1
ATOM 628 C C . GLY A 1 84 ? 13.090 8.155 8.837 1.00 53.31 84 GLY A C 1
ATOM 629 O O . GLY A 1 84 ? 14.269 8.412 8.598 1.00 53.31 84 GLY A O 1
ATOM 630 N N . SER A 1 85 ? 12.658 7.837 10.057 1.00 48.69 85 SER A N 1
ATOM 631 C CA . SER A 1 85 ? 13.527 7.684 11.225 1.00 48.69 85 SER A CA 1
ATOM 632 C C . SER A 1 85 ? 13.611 6.204 11.617 1.00 48.69 85 SER A C 1
ATOM 634 O O . SER A 1 85 ? 12.716 5.420 11.325 1.00 48.69 85 SER A O 1
ATOM 636 N N . ILE A 1 86 ? 14.691 5.797 12.293 1.00 61.41 86 ILE A N 1
ATOM 637 C CA . ILE A 1 86 ? 14.827 4.420 12.812 1.00 61.41 86 ILE A CA 1
ATOM 638 C C . ILE A 1 86 ? 13.718 4.107 13.833 1.00 61.41 86 ILE A C 1
ATOM 640 O O . ILE A 1 86 ? 13.291 2.962 13.956 1.00 61.41 86 ILE A O 1
ATOM 644 N N . ALA A 1 87 ? 13.270 5.117 14.582 1.00 49.47 87 ALA A N 1
ATOM 645 C CA . ALA A 1 87 ? 12.243 4.977 15.611 1.00 49.47 87 ALA A CA 1
ATOM 646 C C . ALA A 1 87 ? 10.823 5.206 15.070 1.00 49.47 87 ALA A C 1
ATOM 648 O O . ALA A 1 87 ? 9.868 4.634 15.590 1.00 49.47 87 ALA A O 1
ATOM 649 N N . ASP A 1 88 ? 10.696 6.014 14.019 1.00 65.44 88 ASP A N 1
ATOM 650 C CA . ASP A 1 88 ? 9.438 6.428 13.413 1.00 65.44 88 ASP A CA 1
ATOM 651 C C . ASP A 1 88 ? 9.469 6.007 11.947 1.00 65.44 88 ASP A C 1
ATOM 653 O O . ASP A 1 88 ? 9.997 6.726 11.093 1.00 65.44 88 ASP A O 1
ATOM 657 N N . PHE A 1 89 ? 8.912 4.830 11.673 1.00 64.75 89 PHE A N 1
ATOM 658 C CA . PHE A 1 89 ? 8.840 4.255 10.337 1.00 64.75 89 PHE A CA 1
ATOM 659 C C . PHE A 1 89 ? 7.436 3.732 10.038 1.00 64.75 89 PHE A C 1
ATOM 661 O O . PHE A 1 89 ? 6.720 3.255 10.923 1.00 64.75 89 PHE A O 1
ATOM 668 N N . PHE A 1 90 ? 7.038 3.804 8.770 1.00 72.50 90 PHE A N 1
ATOM 669 C CA . PHE A 1 90 ? 5.842 3.150 8.253 1.00 72.50 90 PHE A CA 1
ATOM 670 C C . PHE A 1 90 ? 6.188 2.384 6.978 1.00 72.50 90 PHE A C 1
ATOM 672 O O . PHE A 1 90 ? 6.081 2.918 5.872 1.00 72.50 90 PHE A O 1
ATOM 679 N N . GLU A 1 91 ? 6.586 1.123 7.140 1.00 73.88 91 GLU A N 1
ATOM 680 C CA . GLU A 1 91 ? 6.981 0.269 6.019 1.00 73.88 91 GLU A CA 1
ATOM 681 C C . GLU A 1 91 ? 5.798 -0.522 5.450 1.00 73.88 91 GLU A C 1
ATOM 683 O O . GLU A 1 91 ? 4.964 -1.057 6.190 1.00 73.88 91 GLU A O 1
ATOM 688 N N . LYS A 1 92 ? 5.708 -0.621 4.117 1.00 82.69 92 LYS A N 1
ATOM 689 C CA . LYS A 1 92 ? 4.670 -1.407 3.436 1.00 82.69 92 LYS A CA 1
ATOM 690 C C . LYS A 1 92 ? 5.192 -2.070 2.164 1.00 82.69 92 LYS A C 1
ATOM 692 O O . LYS A 1 92 ? 5.896 -1.483 1.351 1.00 82.69 92 LYS A O 1
ATOM 697 N N . ALA A 1 93 ? 4.727 -3.287 1.903 1.00 84.94 93 ALA A N 1
ATOM 698 C CA . ALA A 1 93 ? 5.023 -3.955 0.644 1.00 84.94 93 ALA A CA 1
ATOM 699 C C . ALA A 1 93 ? 4.047 -3.507 -0.453 1.00 84.94 93 ALA A C 1
ATOM 701 O O . ALA A 1 93 ? 2.824 -3.534 -0.282 1.00 84.94 93 ALA A O 1
ATOM 702 N N . LEU A 1 94 ? 4.581 -3.135 -1.615 1.00 87.81 94 LEU A N 1
ATOM 703 C CA . LEU A 1 94 ? 3.776 -2.873 -2.806 1.00 87.81 94 LEU A CA 1
ATOM 704 C C . LEU A 1 94 ? 3.469 -4.182 -3.537 1.00 87.81 94 LEU A C 1
ATOM 706 O O . LEU A 1 94 ? 4.319 -5.063 -3.659 1.00 87.81 94 LEU A O 1
ATOM 710 N N . ARG A 1 95 ? 2.240 -4.313 -4.046 1.00 88.62 95 ARG A N 1
ATOM 711 C CA . ARG A 1 95 ? 1.809 -5.523 -4.755 1.00 88.62 95 ARG A CA 1
ATOM 712 C C . ARG A 1 95 ? 2.380 -5.556 -6.176 1.00 88.62 95 ARG A C 1
ATOM 714 O O . ARG A 1 95 ? 2.105 -4.624 -6.937 1.00 88.62 95 ARG A O 1
ATOM 721 N N . PRO A 1 96 ? 3.112 -6.614 -6.565 1.00 89.00 96 PRO A N 1
ATOM 722 C CA . PRO A 1 96 ? 3.504 -6.805 -7.951 1.00 89.00 96 PRO A CA 1
ATOM 723 C C . PRO A 1 96 ? 2.309 -7.270 -8.786 1.00 89.00 96 PRO A C 1
ATOM 725 O O . PRO A 1 96 ? 1.431 -7.990 -8.301 1.00 89.00 96 PRO A O 1
ATOM 728 N N . LYS A 1 97 ? 2.306 -6.886 -10.061 1.00 87.00 97 LYS A N 1
ATOM 729 C CA . LYS A 1 97 ? 1.350 -7.375 -11.057 1.00 87.00 97 LYS A CA 1
ATOM 730 C C . LYS A 1 97 ? 1.402 -8.908 -11.151 1.00 87.00 97 LYS A C 1
ATOM 732 O O . LYS A 1 97 ? 2.474 -9.470 -11.371 1.00 87.00 97 LYS A O 1
ATOM 737 N N . LYS A 1 98 ? 0.256 -9.591 -11.040 1.00 85.88 98 LYS A N 1
ATOM 738 C CA . LYS A 1 98 ? 0.158 -11.050 -11.263 1.00 85.88 98 LYS A CA 1
ATOM 739 C C . LYS A 1 98 ? -0.447 -11.386 -12.620 1.00 85.88 98 LYS A C 1
ATOM 741 O O . LYS A 1 98 ? -0.113 -12.424 -13.198 1.00 85.88 98 LYS A O 1
ATOM 746 N N . LYS A 1 99 ? -1.311 -10.523 -13.159 1.00 80.38 99 LYS A N 1
ATOM 747 C CA . LYS A 1 99 ? -1.889 -10.712 -14.494 1.00 80.38 99 LYS A CA 1
ATOM 748 C C . LYS A 1 99 ? -0.800 -10.555 -15.553 1.00 80.38 99 LYS A C 1
ATOM 750 O O . LYS A 1 99 ? -0.170 -9.505 -15.668 1.00 80.38 99 LYS A O 1
ATOM 755 N N . LYS A 1 100 ? -0.567 -11.599 -16.348 1.00 68.38 100 LYS A N 1
ATOM 756 C CA . LYS A 1 100 ? 0.384 -11.536 -17.465 1.00 68.38 100 LYS A CA 1
ATOM 757 C C . LYS A 1 100 ? -0.193 -10.640 -18.558 1.00 68.38 100 LYS A C 1
ATOM 759 O O . LYS A 1 100 ? -1.321 -10.854 -18.985 1.00 68.38 100 LYS A O 1
ATOM 764 N N . THR A 1 101 ? 0.577 -9.657 -19.011 1.00 62.94 101 THR A N 1
ATOM 765 C CA . THR A 1 101 ? 0.278 -8.946 -20.260 1.00 62.94 101 THR A CA 1
ATOM 766 C C . THR A 1 101 ? 0.689 -9.827 -21.432 1.00 62.94 101 THR A C 1
ATOM 768 O O . THR A 1 101 ? 1.765 -10.433 -21.408 1.00 62.94 101 THR A O 1
ATOM 771 N N . THR A 1 102 ? -0.164 -9.923 -22.444 1.00 56.88 102 THR A N 1
ATOM 772 C CA . THR A 1 102 ? 0.149 -10.654 -23.673 1.00 56.88 102 THR A CA 1
ATOM 773 C C . THR A 1 102 ? 1.178 -9.837 -24.458 1.00 56.88 102 THR A C 1
ATOM 775 O O . THR A 1 102 ? 1.212 -8.608 -24.360 1.00 56.88 102 THR A O 1
ATOM 778 N N . LYS A 1 103 ? 2.076 -10.488 -25.210 1.00 47.44 103 LYS A N 1
ATOM 779 C CA . LYS A 1 103 ? 3.053 -9.768 -26.048 1.00 47.44 103 LYS A CA 1
ATOM 780 C C . LYS A 1 103 ? 2.306 -8.813 -26.993 1.00 47.44 103 LYS A C 1
ATOM 782 O O . LYS A 1 103 ? 1.566 -9.284 -27.847 1.00 47.44 103 LYS A O 1
ATOM 787 N N . GLY A 1 104 ? 2.538 -7.508 -26.848 1.00 55.47 104 GLY A N 1
ATOM 788 C CA . GLY A 1 104 ? 1.935 -6.460 -27.683 1.00 55.47 104 GLY A CA 1
ATOM 789 C C . GLY A 1 104 ? 0.917 -5.567 -26.970 1.00 55.47 104 GLY A C 1
ATOM 790 O O . GLY A 1 104 ? 0.555 -4.531 -27.520 1.00 55.47 104 GLY A O 1
ATOM 791 N N . ASP A 1 105 ? 0.502 -5.909 -25.749 1.00 60.41 105 ASP A N 1
ATOM 792 C CA . ASP A 1 105 ? -0.376 -5.044 -24.962 1.00 60.41 105 ASP A CA 1
ATOM 793 C C . ASP A 1 105 ? 0.365 -3.766 -24.546 1.00 60.41 105 ASP A C 1
ATOM 795 O O . ASP A 1 105 ? 1.460 -3.815 -23.971 1.00 60.41 105 ASP A O 1
ATOM 799 N N . SER A 1 106 ? -0.242 -2.610 -24.819 1.00 59.62 106 SER A N 1
ATOM 800 C CA . SER A 1 106 ? 0.246 -1.337 -24.301 1.00 59.62 106 SER A CA 1
ATOM 801 C C . SER A 1 106 ? 0.186 -1.346 -22.773 1.00 59.62 106 SER A C 1
ATOM 803 O O . SER A 1 106 ? -0.739 -1.882 -22.156 1.00 59.62 106 SER A O 1
ATOM 805 N N . VAL A 1 107 ? 1.200 -0.764 -22.133 1.00 67.69 107 VAL A N 1
ATOM 806 C CA . VAL A 1 107 ? 1.211 -0.613 -20.677 1.00 67.69 107 VAL A CA 1
ATOM 807 C C . VAL A 1 107 ? 0.133 0.393 -20.298 1.00 67.69 107 VAL A C 1
ATOM 809 O O . VAL A 1 107 ? 0.299 1.600 -20.457 1.00 67.69 107 VAL A O 1
ATOM 812 N N . ASN A 1 108 ? -0.996 -0.128 -19.832 1.00 74.44 108 ASN A N 1
ATOM 813 C CA . ASN A 1 108 ? -2.137 0.656 -19.396 1.00 74.44 108 ASN A CA 1
ATOM 814 C C . ASN A 1 108 ? -2.197 0.673 -17.866 1.00 74.44 108 ASN A C 1
ATOM 816 O O . ASN A 1 108 ? -1.967 -0.344 -17.212 1.00 74.44 108 ASN A O 1
ATOM 820 N N . LEU A 1 109 ? -2.520 1.836 -17.299 1.00 81.94 109 LEU A N 1
ATOM 821 C CA . LEU A 1 109 ? -2.778 1.988 -15.867 1.00 81.94 109 LEU A CA 1
ATOM 822 C C . LEU A 1 109 ? -4.089 1.301 -15.451 1.00 81.94 109 LEU A C 1
ATOM 824 O O . LEU A 1 109 ? -4.249 0.931 -14.291 1.00 81.94 109 LEU A O 1
ATOM 828 N N . LYS A 1 110 ? -5.021 1.129 -16.396 1.00 81.88 110 LYS A N 1
ATOM 829 C CA . LYS A 1 110 ? -6.313 0.461 -16.219 1.00 81.88 110 LYS A CA 1
ATOM 830 C C . LYS A 1 110 ? -6.257 -0.995 -16.695 1.00 81.88 110 LYS A C 1
ATOM 832 O O . LYS A 1 110 ? -5.600 -1.294 -17.688 1.00 81.88 110 LYS A O 1
ATOM 837 N N . GLY A 1 111 ? -6.992 -1.886 -16.032 1.00 81.31 111 GLY A N 1
ATOM 838 C CA . GLY A 1 111 ? -7.091 -3.308 -16.379 1.00 81.31 111 GLY A CA 1
ATOM 839 C C . GLY A 1 111 ? -5.925 -4.163 -15.875 1.00 81.31 111 GLY A C 1
ATOM 840 O O . GLY A 1 111 ? -5.730 -5.282 -16.347 1.00 81.31 111 GLY A O 1
ATOM 841 N N . GLN A 1 112 ? -5.145 -3.650 -14.926 1.00 86.19 112 GLN A N 1
ATOM 842 C CA . GLN A 1 112 ? -3.970 -4.304 -14.346 1.00 86.19 112 GLN A CA 1
ATOM 843 C C . GLN A 1 112 ? -4.151 -4.477 -12.825 1.00 86.19 112 GLN A C 1
ATOM 845 O O . GLN A 1 112 ? -5.095 -3.935 -12.262 1.00 86.19 112 GLN A O 1
ATOM 850 N N . ASP A 1 113 ? -3.327 -5.297 -12.169 1.00 86.06 113 ASP A N 1
ATOM 851 C CA . ASP A 1 113 ? -3.500 -5.666 -10.749 1.00 86.06 113 ASP A CA 1
ATOM 852 C C . ASP A 1 113 ? -2.261 -5.410 -9.868 1.00 86.06 113 ASP A C 1
ATOM 854 O O . ASP A 1 113 ? -2.206 -5.835 -8.714 1.00 86.06 113 ASP A O 1
ATOM 858 N N . GLY A 1 114 ? -1.255 -4.727 -10.408 1.00 86.44 114 GLY A N 1
ATOM 859 C CA . GLY A 1 114 ? -0.080 -4.247 -9.689 1.00 86.44 114 GLY A CA 1
ATOM 860 C C . GLY A 1 114 ? -0.271 -2.846 -9.106 1.00 86.44 114 GLY A C 1
ATOM 861 O O . GLY A 1 114 ? -1.135 -2.067 -9.517 1.00 86.44 114 GLY A O 1
ATOM 862 N N . ALA A 1 115 ? 0.572 -2.490 -8.142 1.00 88.81 115 ALA A N 1
ATOM 863 C CA . ALA A 1 115 ? 0.609 -1.135 -7.607 1.00 88.81 115 ALA A CA 1
ATOM 864 C C . ALA A 1 115 ? 1.102 -0.134 -8.668 1.00 88.81 115 ALA A C 1
ATOM 866 O O . ALA A 1 115 ? 2.084 -0.390 -9.370 1.00 88.81 115 ALA A O 1
ATOM 867 N N . ILE A 1 116 ? 0.436 1.023 -8.750 1.00 87.69 116 ILE A N 1
ATOM 868 C CA . ILE A 1 116 ? 0.854 2.148 -9.595 1.00 87.69 116 ILE A CA 1
ATOM 869 C C . ILE A 1 116 ? 1.679 3.100 -8.746 1.00 87.69 116 ILE A C 1
ATOM 871 O O . ILE A 1 116 ? 1.239 3.538 -7.681 1.00 87.69 116 ILE A O 1
ATOM 875 N N . VAL A 1 117 ? 2.869 3.427 -9.230 1.00 88.81 117 VAL A N 1
ATOM 876 C CA . VAL A 1 117 ? 3.889 4.154 -8.483 1.00 88.81 117 VAL A CA 1
ATOM 877 C C . VAL A 1 117 ? 4.411 5.353 -9.254 1.00 88.81 117 VAL A C 1
ATOM 879 O O . VAL A 1 117 ? 4.413 5.377 -10.484 1.00 88.81 117 VAL A O 1
ATOM 882 N N . LEU A 1 118 ? 4.865 6.351 -8.506 1.00 85.06 118 LEU A N 1
ATOM 883 C CA . LEU A 1 118 ? 5.625 7.481 -9.011 1.00 85.06 118 LEU A CA 1
ATOM 884 C C . LEU A 1 118 ? 7.106 7.201 -8.782 1.00 85.06 118 LEU A C 1
ATOM 886 O O . LEU A 1 118 ? 7.512 7.004 -7.640 1.00 85.06 118 LEU A O 1
ATOM 890 N N . VAL A 1 119 ? 7.900 7.181 -9.847 1.00 86.88 119 VAL A N 1
ATOM 891 C CA . VAL A 1 119 ? 9.338 6.899 -9.805 1.00 86.88 119 VAL A CA 1
ATOM 892 C C . VAL A 1 119 ? 10.116 8.166 -10.128 1.00 86.88 119 VAL A C 1
ATOM 894 O O . VAL A 1 119 ? 9.894 8.793 -11.164 1.00 86.88 119 VAL A O 1
ATOM 897 N N . LEU A 1 120 ? 11.053 8.515 -9.253 1.00 83.50 120 LEU A N 1
ATOM 898 C CA . LEU A 1 120 ? 12.067 9.535 -9.475 1.00 83.50 120 LEU A CA 1
ATOM 899 C C . LEU A 1 120 ? 13.416 8.853 -9.712 1.00 83.50 120 LEU A C 1
ATOM 901 O O . LEU A 1 120 ? 13.817 7.983 -8.945 1.00 83.50 120 LEU A O 1
ATOM 905 N N . CYS A 1 121 ? 14.129 9.255 -10.758 1.00 81.06 121 CYS A N 1
ATOM 906 C CA . CYS A 1 121 ? 15.481 8.766 -11.021 1.00 81.06 121 CYS A CA 1
ATOM 907 C C . CYS A 1 121 ? 16.486 9.679 -10.311 1.00 81.06 121 CYS A C 1
ATOM 909 O O . CYS A 1 121 ? 16.573 10.866 -10.637 1.00 81.06 121 CYS A O 1
ATOM 911 N N . LEU A 1 122 ? 17.229 9.153 -9.337 1.00 75.38 122 LEU A N 1
ATOM 912 C CA . LEU A 1 122 ? 18.258 9.932 -8.650 1.00 75.38 122 LEU A CA 1
ATOM 913 C C . LEU A 1 122 ? 19.447 10.203 -9.566 1.00 75.38 122 LEU A C 1
ATOM 915 O O . LEU A 1 122 ? 19.815 9.363 -10.385 1.00 75.38 122 LEU A O 1
ATOM 919 N N . ASP A 1 123 ? 20.044 11.388 -9.419 1.00 74.00 123 ASP A N 1
ATOM 920 C CA . ASP A 1 123 ? 21.188 11.853 -10.216 1.00 74.00 123 ASP A CA 1
ATOM 921 C C . ASP A 1 123 ? 20.983 11.694 -11.720 1.00 74.00 123 ASP A C 1
ATOM 923 O O . ASP A 1 123 ? 21.934 11.527 -12.481 1.00 74.00 123 ASP A O 1
ATOM 927 N N . SER A 1 124 ? 19.722 11.730 -12.158 1.00 66.69 124 SER A N 1
ATOM 928 C CA . SER A 1 124 ? 19.374 11.515 -13.549 1.00 66.69 124 SER A CA 1
ATOM 929 C C . SER A 1 124 ? 19.720 10.128 -14.113 1.00 66.69 124 SER A C 1
ATOM 931 O O . SER A 1 124 ? 19.676 9.966 -15.332 1.00 66.69 124 SER A O 1
ATOM 933 N N . MET A 1 125 ? 19.989 9.132 -13.258 1.00 65.75 125 MET A N 1
ATOM 934 C CA . MET A 1 125 ? 20.353 7.766 -13.639 1.00 65.75 125 MET A CA 1
ATOM 935 C C . MET A 1 125 ? 19.182 6.789 -13.471 1.00 65.75 125 MET A C 1
ATOM 937 O O . MET A 1 125 ? 18.558 6.700 -12.413 1.00 65.75 125 MET A O 1
ATOM 941 N N . SER A 1 126 ? 18.875 6.018 -14.518 1.00 70.19 126 SER A N 1
ATOM 942 C CA . SER A 1 126 ? 17.722 5.104 -14.520 1.00 70.19 126 SER A CA 1
ATOM 943 C C . SER A 1 126 ? 17.903 3.841 -13.673 1.00 70.19 126 SER A C 1
ATOM 945 O O . SER A 1 126 ? 16.928 3.179 -13.339 1.00 70.19 126 SER A O 1
ATOM 947 N N . ASP A 1 127 ? 19.138 3.482 -13.337 1.00 72.44 127 ASP A N 1
ATOM 948 C CA . ASP A 1 127 ? 19.465 2.371 -12.437 1.00 72.44 127 ASP A CA 1
ATOM 949 C C . ASP A 1 127 ? 19.350 2.751 -10.949 1.00 72.44 127 ASP A C 1
ATOM 951 O O . ASP A 1 127 ? 19.389 1.873 -10.092 1.00 72.44 127 ASP A O 1
ATOM 955 N N . LYS A 1 128 ? 19.157 4.041 -10.643 1.00 73.94 128 LYS A N 1
ATOM 956 C CA . LYS A 1 128 ? 18.955 4.581 -9.291 1.00 73.94 128 LYS A CA 1
ATOM 957 C C . LYS A 1 128 ? 17.549 5.163 -9.123 1.00 73.94 128 LYS A C 1
ATOM 959 O O . LYS A 1 128 ? 17.367 6.310 -8.713 1.00 73.94 128 LYS A O 1
ATOM 964 N N . GLY A 1 129 ? 16.534 4.384 -9.489 1.00 80.69 129 GLY A N 1
ATOM 965 C CA . GLY A 1 129 ? 15.134 4.768 -9.310 1.00 80.69 129 GLY A CA 1
ATOM 966 C C . GLY A 1 129 ? 14.682 4.667 -7.850 1.00 80.69 129 GLY A C 1
ATOM 967 O O . GLY A 1 129 ? 14.942 3.669 -7.182 1.00 80.69 129 GLY A O 1
ATOM 968 N N . ILE A 1 130 ? 13.952 5.671 -7.370 1.00 83.44 130 ILE A N 1
ATOM 969 C CA . ILE A 1 130 ? 13.222 5.634 -6.101 1.00 83.44 130 ILE A CA 1
ATOM 970 C C . ILE A 1 130 ? 11.738 5.834 -6.388 1.00 83.44 130 ILE A C 1
ATOM 972 O O . ILE A 1 130 ? 11.339 6.791 -7.049 1.00 83.44 130 ILE A O 1
ATOM 976 N N . ILE A 1 131 ? 10.904 4.935 -5.877 1.00 86.62 131 ILE A N 1
ATOM 977 C CA . ILE A 1 131 ? 9.457 5.116 -5.829 1.00 86.62 131 ILE A CA 1
ATOM 978 C C . ILE A 1 131 ? 9.165 6.166 -4.758 1.00 86.62 131 ILE A C 1
ATOM 980 O O . ILE A 1 131 ? 9.362 5.908 -3.583 1.00 86.62 131 ILE A O 1
ATOM 984 N N . ILE A 1 132 ? 8.700 7.354 -5.130 1.00 85.50 132 ILE A N 1
ATOM 985 C CA . ILE A 1 132 ? 8.442 8.435 -4.164 1.00 85.50 132 ILE A CA 1
ATOM 986 C C . ILE A 1 132 ? 7.032 8.382 -3.572 1.00 85.50 132 ILE A C 1
ATOM 988 O O . ILE A 1 132 ? 6.774 8.952 -2.518 1.00 85.50 132 ILE A O 1
ATOM 992 N N . SER A 1 133 ? 6.0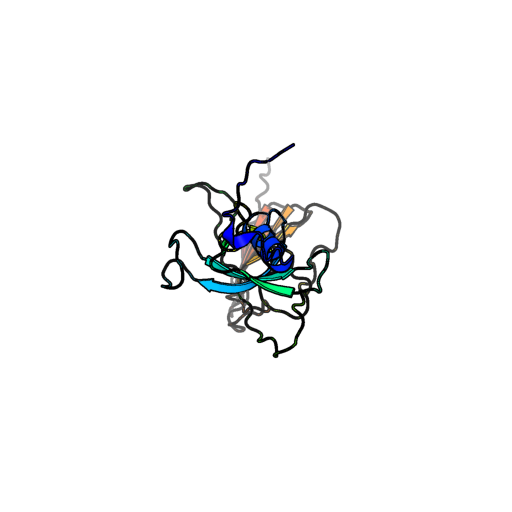94 7.750 -4.280 1.00 82.38 133 SER A N 1
ATOM 993 C CA . SER A 1 133 ? 4.701 7.616 -3.859 1.00 82.38 133 SER A CA 1
ATOM 994 C C . SER A 1 133 ? 3.969 6.587 -4.724 1.00 82.38 133 SER A C 1
ATOM 996 O O . SER A 1 133 ? 4.493 6.094 -5.723 1.00 82.38 133 SER A O 1
ATOM 998 N N . SER A 1 134 ? 2.727 6.287 -4.358 1.00 84.81 134 SER A N 1
ATOM 999 C CA . SER A 1 134 ? 1.802 5.435 -5.105 1.00 84.81 134 SER A CA 1
ATOM 1000 C C . SER A 1 134 ? 0.545 6.211 -5.487 1.00 84.81 134 SER A C 1
ATOM 1002 O O . SER A 1 134 ? 0.020 6.965 -4.669 1.00 84.81 134 SER A O 1
ATOM 1004 N N . LEU A 1 135 ? 0.026 5.991 -6.695 1.00 82.12 135 LEU A N 1
ATOM 1005 C CA . LEU A 1 135 ? -1.254 6.555 -7.124 1.00 82.12 135 LEU A CA 1
ATOM 1006 C C . LEU A 1 135 ? -2.417 5.641 -6.729 1.00 82.12 135 LEU A C 1
ATOM 1008 O O . LEU A 1 135 ? -2.267 4.422 -6.623 1.00 82.12 135 LEU A O 1
ATOM 1012 N N . THR A 1 136 ? -3.604 6.230 -6.558 1.00 82.88 136 THR A N 1
ATOM 1013 C CA . THR A 1 136 ? -4.831 5.435 -6.418 1.00 82.88 136 THR A CA 1
ATOM 1014 C C . THR A 1 136 ? -5.048 4.638 -7.699 1.00 82.88 136 THR A C 1
ATOM 1016 O O . THR A 1 136 ? -5.034 5.195 -8.796 1.00 82.88 136 THR A O 1
ATOM 1019 N N . HIS A 1 137 ? -5.250 3.330 -7.555 1.00 83.88 137 HIS A N 1
ATOM 1020 C CA . HIS A 1 137 ? -5.478 2.452 -8.693 1.00 83.88 137 HIS A CA 1
ATOM 1021 C C . HIS A 1 137 ? -6.781 2.843 -9.424 1.00 83.88 137 HIS A C 1
ATOM 1023 O O . HIS A 1 137 ? -7.814 2.927 -8.764 1.00 83.88 137 HIS A O 1
ATOM 1029 N N . PRO A 1 138 ? -6.795 3.053 -10.755 1.00 83.00 138 PRO A N 1
ATOM 1030 C CA . PRO A 1 138 ? -7.976 3.542 -11.476 1.00 83.00 138 PRO A CA 1
ATOM 1031 C C . PRO A 1 138 ? -9.137 2.539 -11.496 1.00 83.00 138 PRO A C 1
ATOM 1033 O O . PRO A 1 138 ? -10.292 2.942 -11.591 1.00 83.00 138 PRO A O 1
ATOM 1036 N N . ASP A 1 139 ? -8.851 1.239 -11.365 1.00 84.06 139 ASP A N 1
ATOM 1037 C CA . ASP A 1 139 ? -9.898 0.216 -11.206 1.00 84.06 139 ASP A CA 1
ATOM 1038 C C . ASP A 1 139 ? -10.460 0.143 -9.774 1.00 84.06 139 ASP A C 1
ATOM 1040 O O . ASP A 1 139 ? -11.459 -0.540 -9.534 1.00 84.06 139 ASP A O 1
ATOM 1044 N N . ARG A 1 140 ? -9.860 0.859 -8.808 1.00 80.38 140 ARG A N 1
ATOM 1045 C CA . ARG A 1 140 ? -10.422 0.985 -7.461 1.00 80.38 140 ARG A CA 1
ATOM 1046 C C . ARG A 1 140 ? -11.541 2.018 -7.498 1.00 80.38 140 ARG A C 1
ATOM 1048 O O . ARG A 1 140 ? -11.305 3.207 -7.695 1.00 80.38 140 ARG A O 1
ATOM 1055 N N . LYS A 1 141 ? -12.764 1.573 -7.215 1.00 82.12 141 LYS A N 1
ATOM 1056 C CA . LYS A 1 141 ? -13.882 2.486 -6.960 1.00 82.12 141 LYS A CA 1
ATOM 1057 C C . LYS A 1 141 ? -13.566 3.330 -5.728 1.00 82.12 141 LYS A C 1
ATOM 1059 O O . LYS A 1 141 ? -13.226 2.789 -4.675 1.00 82.12 141 LYS A O 1
ATOM 1064 N N . THR A 1 142 ? -13.656 4.649 -5.868 1.00 79.50 142 THR A N 1
ATOM 1065 C CA . THR A 1 142 ? -13.498 5.548 -4.725 1.00 79.50 142 THR A CA 1
ATOM 1066 C C . THR A 1 142 ? -14.618 5.308 -3.717 1.00 79.50 142 THR A C 1
ATOM 1068 O O . THR A 1 142 ? -15.773 5.113 -4.092 1.00 79.50 142 THR A O 1
ATOM 1071 N N . THR A 1 143 ? -14.269 5.313 -2.434 1.00 75.75 143 THR A N 1
ATOM 1072 C CA . THR A 1 143 ? -15.229 5.284 -1.324 1.00 75.75 143 THR A CA 1
ATOM 1073 C C . THR A 1 143 ? -15.528 6.687 -0.790 1.00 75.75 143 THR A C 1
ATOM 1075 O O . THR A 1 143 ? -16.401 6.853 0.062 1.00 75.75 143 THR A O 1
ATOM 1078 N N . LEU A 1 144 ? -14.825 7.700 -1.311 1.00 69.94 144 LEU A N 1
ATOM 1079 C CA . LEU A 1 144 ? -15.062 9.112 -1.039 1.00 69.94 144 LEU A CA 1
ATOM 1080 C C . LEU A 1 144 ? -16.180 9.594 -1.967 1.00 69.94 144 LEU A C 1
ATOM 1082 O O . LEU A 1 144 ? -15.924 9.955 -3.114 1.00 69.94 144 LEU A O 1
ATOM 1086 N N . VAL A 1 145 ? -17.416 9.517 -1.479 1.00 74.44 145 VAL A N 1
ATOM 1087 C CA . VAL A 1 145 ? -18.628 9.927 -2.211 1.00 74.44 145 VAL A CA 1
ATOM 1088 C C . VAL A 1 145 ? -19.239 11.222 -1.678 1.00 74.44 145 VAL A C 1
ATOM 1090 O O . VAL A 1 145 ? -20.079 11.808 -2.350 1.00 74.44 145 VAL A O 1
ATOM 1093 N N . ASP A 1 146 ? -18.782 11.699 -0.517 1.00 70.81 146 ASP A N 1
ATOM 1094 C CA . ASP A 1 146 ? -19.353 12.862 0.154 1.00 70.81 146 ASP A CA 1
ATOM 1095 C C . ASP A 1 146 ? -18.275 13.870 0.601 1.00 70.81 146 ASP A C 1
ATOM 1097 O O . ASP A 1 146 ? -17.124 13.506 0.836 1.00 70.81 146 ASP A O 1
ATOM 1101 N N . GLU A 1 147 ? -18.674 15.126 0.822 1.00 70.75 147 GLU A N 1
ATOM 1102 C CA . GLU A 1 147 ? -17.789 16.224 1.253 1.00 70.75 147 GLU A CA 1
ATOM 1103 C C . GLU A 1 147 ? -17.488 16.216 2.763 1.00 70.75 147 GLU A C 1
ATOM 1105 O O . GLU A 1 147 ? -18.397 16.070 3.578 1.00 70.75 147 GLU A O 1
ATOM 1110 N N . GLY A 1 148 ? -16.236 16.431 3.170 1.00 71.75 148 GLY A N 1
ATOM 1111 C CA . GLY A 1 148 ? -15.842 16.568 4.581 1.00 71.75 148 GLY A CA 1
ATOM 1112 C C . GLY A 1 148 ? -14.691 15.643 4.991 1.00 71.75 148 GLY A C 1
ATOM 1113 O O . GLY A 1 148 ? -14.249 14.814 4.193 1.00 71.75 148 GLY A O 1
ATOM 1114 N N . PRO A 1 149 ? -14.176 15.783 6.225 1.00 77.88 149 PRO A N 1
ATOM 1115 C CA . PRO A 1 149 ? -13.028 15.014 6.689 1.00 77.88 149 PRO A CA 1
ATOM 1116 C C . PRO A 1 149 ? -13.435 13.557 6.937 1.00 77.88 149 PRO A C 1
ATOM 1118 O O . PRO A 1 149 ? -14.000 13.221 7.972 1.00 77.88 149 PRO A O 1
ATOM 1121 N N . ARG A 1 150 ? -13.152 12.690 5.964 1.00 84.19 150 ARG A N 1
ATOM 1122 C CA . ARG A 1 150 ? -13.269 11.232 6.069 1.00 84.19 150 ARG A CA 1
ATOM 1123 C C . ARG A 1 150 ? -11.944 10.598 5.676 1.00 84.19 150 ARG A C 1
ATOM 1125 O O . ARG A 1 150 ? -11.304 11.031 4.720 1.00 84.19 150 ARG A O 1
ATOM 1132 N N . LEU A 1 151 ? -11.559 9.550 6.394 1.00 85.88 151 LEU A N 1
ATOM 1133 C CA . LEU A 1 151 ? -10.381 8.744 6.092 1.00 85.88 151 LEU A CA 1
ATOM 1134 C C . LEU A 1 151 ? -10.816 7.305 5.854 1.00 85.88 151 LEU A C 1
ATOM 1136 O O . LEU A 1 151 ? -11.611 6.759 6.613 1.00 85.88 151 LEU A O 1
ATOM 1140 N N . GLU A 1 152 ? -10.287 6.678 4.810 1.00 89.25 152 GLU A N 1
ATOM 1141 C CA . GLU A 1 152 ? -10.452 5.246 4.599 1.00 89.25 152 GLU A CA 1
ATOM 1142 C C . GLU A 1 152 ? -9.195 4.667 3.956 1.00 89.25 152 GLU A C 1
ATOM 1144 O O . GLU A 1 152 ? -8.748 5.135 2.908 1.00 89.25 152 GLU A O 1
ATOM 1149 N N . GLY A 1 153 ? -8.623 3.652 4.594 1.00 89.50 153 GLY A N 1
ATOM 1150 C CA . GLY A 1 153 ? -7.444 2.940 4.127 1.00 89.50 153 GLY A CA 1
ATOM 1151 C C . GLY A 1 153 ? -7.652 1.439 4.238 1.00 89.50 153 GLY A C 1
ATOM 1152 O O . GLY A 1 153 ? -8.332 0.967 5.142 1.00 89.50 153 GLY A O 1
ATOM 1153 N N . GLU A 1 154 ? -7.059 0.680 3.322 1.00 90.38 154 GLU A N 1
ATOM 1154 C CA . GLU A 1 154 ? -7.073 -0.777 3.392 1.00 90.38 154 GLU A CA 1
ATOM 1155 C C . GLU A 1 154 ? -5.709 -1.334 2.997 1.00 90.38 154 GLU A C 1
ATOM 1157 O O . GLU A 1 154 ? -5.151 -0.960 1.963 1.00 90.38 154 GLU A O 1
ATOM 1162 N N . TYR A 1 155 ? -5.179 -2.236 3.820 1.00 91.12 155 TYR A N 1
ATOM 1163 C CA . TYR A 1 155 ? -3.953 -2.965 3.529 1.00 91.12 155 TYR A CA 1
ATOM 1164 C C . TYR A 1 155 ? -4.114 -4.433 3.914 1.00 91.12 155 TYR A C 1
ATOM 1166 O O . TYR A 1 155 ? -4.362 -4.765 5.069 1.00 91.12 155 TYR A O 1
ATOM 1174 N N . ASN A 1 156 ? -3.994 -5.314 2.918 1.00 91.56 156 ASN A N 1
ATOM 1175 C CA . ASN A 1 156 ? -4.095 -6.768 3.071 1.00 91.56 156 ASN A CA 1
ATOM 1176 C C . ASN A 1 156 ? -5.310 -7.247 3.899 1.00 91.56 156 ASN A C 1
ATOM 1178 O O . ASN A 1 156 ? -5.182 -8.121 4.753 1.00 91.56 156 ASN A O 1
ATOM 1182 N N . GLY A 1 157 ? -6.478 -6.642 3.656 1.00 89.81 157 GLY A N 1
ATOM 1183 C CA . GLY A 1 157 ? -7.737 -6.986 4.325 1.00 89.81 157 GLY A CA 1
ATOM 1184 C C . GLY A 1 157 ? -7.918 -6.413 5.731 1.00 89.81 157 GLY A C 1
ATOM 1185 O O . GLY A 1 157 ? -8.930 -6.696 6.368 1.00 89.81 157 GLY A O 1
ATOM 1186 N N . LEU A 1 158 ? -6.985 -5.583 6.205 1.00 93.38 158 LEU A N 1
ATOM 1187 C CA . LEU A 1 158 ? -7.205 -4.690 7.336 1.00 93.38 158 LEU A CA 1
ATOM 1188 C C . LEU A 1 158 ? -7.671 -3.329 6.812 1.00 93.38 158 LEU A C 1
ATOM 1190 O O . LEU A 1 158 ? -6.918 -2.634 6.129 1.00 93.38 158 LEU A O 1
ATOM 1194 N N . ASN A 1 159 ? -8.909 -2.960 7.120 1.00 94.25 159 ASN A N 1
ATOM 1195 C CA . ASN A 1 159 ? -9.526 -1.697 6.735 1.00 94.25 159 ASN A CA 1
ATOM 1196 C C . ASN A 1 159 ? -9.617 -0.764 7.950 1.00 94.25 159 ASN A C 1
ATOM 1198 O O . ASN A 1 159 ? -10.067 -1.181 9.015 1.00 94.25 159 ASN A O 1
ATOM 1202 N N . ILE A 1 160 ? -9.193 0.486 7.782 1.00 93.75 160 ILE A N 1
ATOM 1203 C CA . ILE A 1 160 ? -9.322 1.569 8.758 1.00 93.75 160 ILE A CA 1
ATOM 1204 C C . ILE A 1 160 ? -10.239 2.615 8.149 1.00 93.75 160 ILE A C 1
ATOM 1206 O O . ILE A 1 160 ? -9.997 3.068 7.029 1.00 93.75 160 ILE A O 1
ATOM 1210 N N . LYS A 1 161 ? -11.246 3.047 8.901 1.0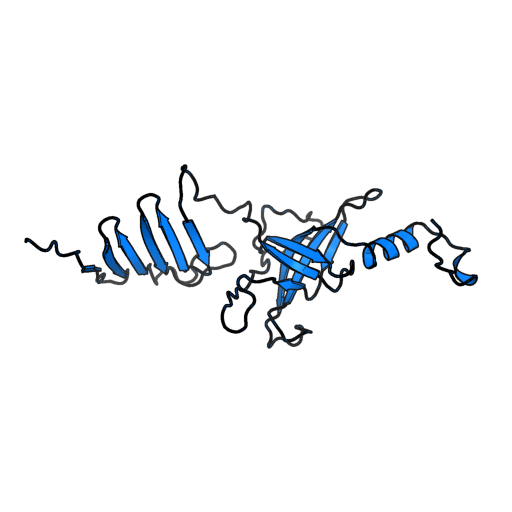0 93.81 161 LYS A N 1
ATOM 1211 C CA . LYS A 1 161 ? -12.195 4.066 8.467 1.00 93.81 161 LYS A CA 1
ATOM 1212 C C . LYS A 1 161 ? -12.462 5.060 9.586 1.00 93.81 161 LYS A C 1
ATOM 1214 O O . LYS A 1 161 ? -12.678 4.650 10.721 1.00 93.81 161 LYS A O 1
ATOM 1219 N N . VAL A 1 162 ? -12.491 6.344 9.253 1.00 92.31 162 VAL A N 1
ATOM 1220 C CA . VAL A 1 162 ? -12.937 7.434 10.128 1.00 92.31 162 VAL A CA 1
ATOM 1221 C C . VAL A 1 162 ? -14.002 8.216 9.381 1.00 92.31 162 VAL A C 1
ATOM 1223 O O . VAL A 1 162 ? -13.737 8.741 8.299 1.00 92.31 162 VAL A O 1
ATOM 1226 N N . GLU A 1 163 ? -15.204 8.258 9.937 1.00 91.88 163 GLU A N 1
ATOM 1227 C CA . GLU A 1 163 ? -16.346 8.964 9.368 1.00 91.88 163 GLU A CA 1
ATOM 1228 C C . GLU A 1 163 ? -16.334 10.446 9.748 1.00 91.88 163 GLU A C 1
ATOM 1230 O O . GLU A 1 163 ? -15.638 10.884 10.665 1.00 91.88 163 GLU A O 1
ATOM 1235 N N . LYS A 1 164 ? -17.166 11.231 9.058 1.00 90.62 164 LYS A N 1
ATOM 1236 C CA . LYS A 1 164 ? -17.263 12.683 9.272 1.00 90.62 164 LYS A CA 1
ATOM 1237 C C . LYS A 1 164 ? -17.702 13.073 10.681 1.00 90.62 164 LYS A C 1
ATOM 1239 O O . LYS A 1 164 ? -17.389 14.168 11.134 1.00 90.62 164 LYS A O 1
ATOM 1244 N N . ASP A 1 165 ? -18.466 12.211 11.347 1.00 91.12 165 ASP A N 1
ATOM 1245 C CA . ASP A 1 165 ? -18.943 12.433 12.713 1.00 91.12 165 ASP A CA 1
ATOM 1246 C C . ASP A 1 165 ? -17.906 12.048 13.782 1.00 91.12 165 ASP A C 1
ATOM 1248 O O . ASP A 1 165 ? -18.197 12.120 14.975 1.00 91.12 165 ASP A O 1
ATOM 1252 N N . GLY A 1 166 ? -16.700 11.650 13.362 1.00 89.44 166 GLY A N 1
ATOM 1253 C CA . GLY A 1 166 ? -15.613 11.231 14.239 1.00 89.44 166 GLY A CA 1
ATOM 1254 C C . GLY A 1 166 ? -15.697 9.774 14.690 1.00 89.44 166 GLY A C 1
ATOM 1255 O O . GLY A 1 166 ? -14.790 9.320 15.388 1.00 89.44 166 GLY A O 1
ATOM 1256 N N . SER A 1 167 ? -16.735 9.024 14.296 1.00 93.38 167 SER A N 1
ATOM 1257 C CA . SER A 1 167 ? -16.761 7.577 14.520 1.00 93.38 167 SER A CA 1
ATOM 1258 C C . SER A 1 167 ? -15.667 6.885 13.703 1.00 93.38 167 SER A C 1
ATOM 1260 O O . SER A 1 167 ? -15.299 7.322 12.610 1.00 93.38 167 SER A O 1
ATOM 1262 N N . ALA A 1 168 ? -15.106 5.809 14.247 1.00 95.31 168 ALA A N 1
ATOM 1263 C CA . ALA A 1 168 ? -13.983 5.105 13.645 1.00 95.31 168 ALA A CA 1
ATOM 1264 C C . ALA A 1 168 ? -14.192 3.595 13.683 1.00 95.31 168 ALA A C 1
ATOM 1266 O O . ALA A 1 168 ? -14.731 3.054 14.646 1.00 95.31 168 ALA A O 1
ATOM 1267 N N . THR A 1 169 ? -13.735 2.897 12.647 1.00 94.88 169 THR A N 1
ATOM 1268 C CA . THR A 1 169 ? -13.776 1.435 12.589 1.00 94.88 169 THR A CA 1
ATOM 1269 C C . THR A 1 169 ? -12.460 0.857 12.087 1.00 94.88 169 THR A C 1
ATOM 1271 O O . THR A 1 169 ? -11.816 1.404 11.193 1.00 94.88 169 THR A O 1
ATOM 1274 N N . LEU A 1 170 ? -12.078 -0.273 12.676 1.00 95.31 170 LEU A N 1
ATOM 1275 C CA . LEU A 1 170 ? -11.017 -1.157 12.220 1.00 95.31 170 LEU A CA 1
ATOM 1276 C C . LEU A 1 170 ? -11.658 -2.504 11.886 1.00 95.31 170 LEU A C 1
ATOM 1278 O O . LEU A 1 170 ? -12.209 -3.161 12.767 1.00 95.31 170 LEU A O 1
ATOM 1282 N N . THR A 1 171 ? -11.599 -2.910 10.623 1.00 94.31 171 THR A N 1
ATOM 1283 C CA . THR A 1 171 ? -12.189 -4.166 10.148 1.00 94.31 171 THR A CA 1
ATOM 1284 C C . THR A 1 171 ? -11.102 -5.095 9.631 1.00 94.31 171 THR A C 1
ATOM 1286 O O . THR A 1 171 ? -10.412 -4.770 8.669 1.00 94.31 171 THR A O 1
ATOM 1289 N N . PHE A 1 172 ? -10.964 -6.263 10.247 1.00 93.88 172 PHE A N 1
ATOM 1290 C CA . PHE A 1 172 ? -10.119 -7.352 9.776 1.00 93.88 172 PHE A CA 1
ATOM 1291 C C . PHE A 1 172 ? -10.966 -8.369 9.013 1.00 93.88 172 PHE A C 1
ATOM 1293 O O . PHE A 1 172 ? -11.854 -8.990 9.592 1.00 93.88 172 PHE A O 1
ATOM 1300 N N . ARG A 1 173 ? -10.667 -8.543 7.724 1.00 91.12 173 ARG A N 1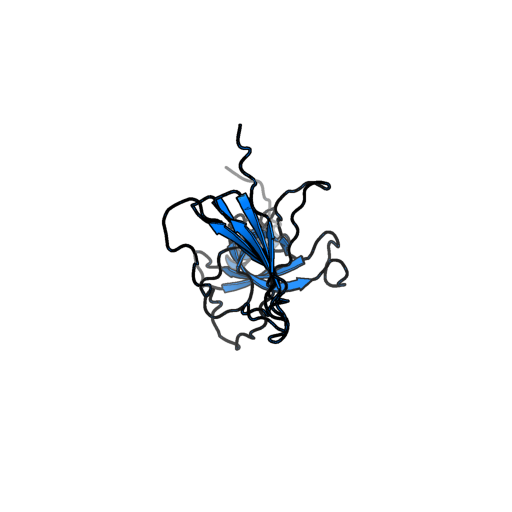
ATOM 1301 C CA . ARG A 1 173 ? -11.375 -9.457 6.812 1.00 91.12 173 ARG A CA 1
ATOM 1302 C C . ARG A 1 173 ? -10.582 -10.719 6.467 1.00 91.12 173 ARG A C 1
ATOM 1304 O O . ARG A 1 173 ? -11.098 -11.600 5.796 1.00 91.12 173 ARG A O 1
ATOM 1311 N N . GLY A 1 174 ? -9.318 -10.801 6.890 1.00 90.12 174 GLY A N 1
ATOM 1312 C CA . GLY A 1 174 ? -8.366 -11.817 6.428 1.00 90.12 174 GLY A CA 1
ATOM 1313 C C . GLY A 1 174 ? -7.544 -11.367 5.217 1.00 90.12 174 GLY A C 1
ATOM 1314 O O . GLY A 1 174 ? -7.824 -10.342 4.602 1.00 90.12 174 GLY A O 1
ATOM 1315 N N . ALA A 1 175 ? -6.489 -12.119 4.894 1.00 92.50 175 ALA A N 1
ATOM 1316 C CA . ALA A 1 175 ? -5.556 -11.768 3.821 1.00 92.50 175 ALA A CA 1
ATOM 1317 C C . ALA A 1 175 ? -6.259 -11.654 2.457 1.00 92.50 175 ALA A C 1
ATOM 1319 O O . ALA A 1 175 ? -7.168 -12.434 2.160 1.00 92.50 175 ALA A O 1
ATOM 1320 N N . THR A 1 176 ? -5.814 -10.714 1.614 1.00 92.69 176 THR A N 1
ATOM 1321 C CA . THR A 1 176 ? -6.423 -10.469 0.297 1.00 92.69 176 THR A CA 1
ATOM 1322 C C . THR A 1 176 ? -5.469 -10.714 -0.871 1.00 92.69 176 THR A C 1
ATOM 1324 O O . THR A 1 176 ? -4.253 -10.549 -0.761 1.00 92.69 176 THR A O 1
ATOM 1327 N N . ASP A 1 177 ? -6.027 -11.103 -2.018 1.00 89.56 177 ASP A N 1
ATOM 1328 C CA . ASP A 1 177 ? -5.302 -11.249 -3.283 1.00 89.56 177 ASP A CA 1
ATOM 1329 C C . ASP A 1 177 ? -4.984 -9.891 -3.950 1.00 89.56 177 ASP A C 1
ATOM 1331 O O . ASP A 1 177 ? -5.278 -8.828 -3.397 1.00 89.56 177 ASP A O 1
ATOM 1335 N N . SER A 1 178 ? -4.366 -9.903 -5.143 1.00 85.88 178 SER A N 1
ATOM 1336 C CA . SER A 1 178 ? -4.016 -8.677 -5.885 1.00 85.88 178 SER A CA 1
ATOM 1337 C C . SER A 1 178 ? -5.232 -7.875 -6.358 1.00 85.88 178 SER A C 1
ATOM 1339 O O . SER A 1 178 ? -5.107 -6.674 -6.572 1.00 85.88 178 SER A O 1
ATOM 1341 N N . GLU A 1 179 ? -6.414 -8.492 -6.432 1.00 86.00 179 GLU A N 1
ATOM 1342 C CA . GLU A 1 179 ? -7.681 -7.828 -6.757 1.00 86.00 179 GLU A CA 1
ATOM 1343 C C . GLU A 1 179 ? -8.399 -7.277 -5.514 1.00 86.00 179 GLU A C 1
ATOM 1345 O O . GLU A 1 179 ? -9.427 -6.614 -5.639 1.00 86.00 179 GLU A O 1
ATOM 1350 N N . GLY A 1 180 ? -7.867 -7.537 -4.315 1.00 86.19 180 GLY A N 1
ATOM 1351 C CA . GLY A 1 180 ? -8.466 -7.123 -3.047 1.00 86.19 180 GLY A CA 1
ATOM 1352 C C . GLY A 1 180 ? -9.535 -8.081 -2.518 1.00 86.19 180 GLY A C 1
ATOM 1353 O O . GLY A 1 180 ? -10.248 -7.728 -1.584 1.00 86.19 180 GLY A O 1
ATOM 1354 N N . LYS A 1 181 ? -9.657 -9.294 -3.070 1.00 90.00 181 LYS A N 1
ATOM 1355 C CA . LYS A 1 181 ? -10.596 -10.310 -2.571 1.00 90.00 181 LYS A CA 1
ATOM 1356 C C . LYS A 1 181 ? -9.977 -11.097 -1.424 1.00 90.00 181 LYS A C 1
ATOM 1358 O O . LYS A 1 181 ? -8.799 -11.440 -1.475 1.00 90.00 181 LYS A O 1
ATOM 1363 N N . VAL A 1 182 ? -10.781 -11.411 -0.411 1.00 91.88 182 VAL A N 1
ATOM 1364 C CA . VAL A 1 182 ? -10.371 -12.230 0.739 1.00 91.88 182 VAL A CA 1
ATOM 1365 C C . VAL A 1 182 ? -10.073 -13.664 0.293 1.00 91.88 182 VAL A C 1
ATOM 1367 O O . VAL A 1 182 ? -10.849 -14.254 -0.462 1.00 91.88 182 VAL A O 1
ATOM 1370 N N . LEU A 1 183 ? -8.948 -14.211 0.762 1.00 91.62 183 LEU A N 1
ATOM 1371 C CA . LEU A 1 183 ? -8.497 -15.568 0.445 1.00 91.62 183 LEU A CA 1
ATOM 1372 C C . LEU A 1 183 ? -9.318 -16.642 1.174 1.00 91.62 183 LEU A C 1
ATOM 1374 O O . LEU A 1 183 ? -9.747 -17.604 0.541 1.00 91.62 183 LEU A O 1
ATOM 1378 N N . ASP A 1 184 ? -9.567 -16.465 2.475 1.00 89.44 184 ASP A N 1
ATOM 1379 C CA . ASP A 1 184 ? -10.420 -17.349 3.278 1.00 89.44 184 ASP A CA 1
ATOM 1380 C C . ASP A 1 184 ? -11.811 -16.728 3.470 1.00 89.44 184 ASP A C 1
ATOM 1382 O O . ASP A 1 184 ? -12.013 -15.829 4.286 1.00 89.44 184 ASP A O 1
ATOM 1386 N N . LYS A 1 185 ? -12.787 -17.216 2.700 1.00 83.50 185 LYS A N 1
ATOM 1387 C CA . LYS A 1 185 ? -14.169 -16.716 2.746 1.00 83.50 185 LYS A CA 1
ATOM 1388 C C . LYS A 1 185 ? -14.937 -17.164 3.991 1.00 83.50 185 LYS A C 1
ATOM 1390 O O . LYS A 1 185 ? -15.968 -16.569 4.292 1.00 83.50 185 LYS A O 1
ATOM 1395 N N . GLU A 1 186 ? -14.472 -18.195 4.690 1.00 83.69 186 GLU A N 1
ATOM 1396 C CA . GLU A 1 186 ? -15.157 -18.758 5.859 1.00 83.69 186 GLU A CA 1
ATOM 1397 C C . GLU A 1 186 ? -14.724 -18.095 7.173 1.00 83.69 186 GLU A C 1
ATOM 1399 O O . GLU A 1 186 ? -15.361 -18.293 8.211 1.00 83.69 186 GLU A O 1
ATOM 1404 N N . GLN A 1 187 ? -13.650 -17.299 7.145 1.00 81.75 187 GLN A N 1
ATOM 1405 C CA . GLN A 1 187 ? -13.102 -16.629 8.324 1.00 81.75 187 GLN A CA 1
ATOM 1406 C C . GLN A 1 187 ? -14.074 -15.597 8.923 1.00 81.75 187 GLN A C 1
ATOM 1408 O O . GLN A 1 187 ? -14.171 -15.471 10.146 1.00 81.75 187 GLN A O 1
ATOM 1413 N N . GLY A 1 188 ? -14.805 -14.884 8.060 1.00 83.19 188 GLY A N 1
ATOM 1414 C CA . GLY A 1 188 ? -15.664 -13.764 8.434 1.00 83.19 188 GLY A CA 1
ATOM 1415 C C . GLY A 1 188 ? -14.898 -12.557 8.996 1.00 83.19 188 GLY A C 1
ATOM 1416 O O . GLY A 1 188 ? -13.690 -12.604 9.245 1.00 83.19 188 GLY A O 1
ATOM 1417 N N . ASP A 1 189 ? -15.619 -11.456 9.198 1.00 90.31 189 ASP A N 1
ATOM 1418 C CA . ASP A 1 189 ? -15.019 -10.190 9.619 1.00 90.31 189 ASP A CA 1
ATOM 1419 C C . ASP A 1 189 ? -14.897 -10.086 11.148 1.00 90.31 189 ASP A C 1
ATOM 1421 O O . ASP A 1 189 ? -15.757 -10.531 11.916 1.00 90.31 189 ASP A O 1
ATOM 1425 N N . THR A 1 190 ? -13.835 -9.422 11.598 1.00 91.38 190 THR A N 1
ATOM 1426 C CA . THR A 1 190 ? -13.724 -8.872 12.953 1.00 91.38 190 THR A CA 1
ATOM 1427 C C . THR A 1 190 ? -13.732 -7.355 12.872 1.00 91.38 190 THR A C 1
ATOM 1429 O O . THR A 1 190 ? -12.906 -6.770 12.178 1.00 91.38 190 THR A O 1
ATOM 1432 N N . VAL A 1 191 ? -14.653 -6.712 13.584 1.00 92.81 191 VAL A N 1
ATOM 1433 C CA . VAL A 1 191 ? -14.851 -5.260 13.546 1.00 92.81 191 VAL A CA 1
ATOM 1434 C C . VAL A 1 191 ? -14.666 -4.688 14.940 1.00 92.81 191 VAL A C 1
ATOM 1436 O O . VAL A 1 191 ? -15.368 -5.074 15.874 1.00 92.81 191 VAL A O 1
ATOM 1439 N N . ILE A 1 192 ? -13.758 -3.730 15.062 1.00 93.00 192 ILE A N 1
ATOM 1440 C CA . ILE A 1 192 ? -13.602 -2.876 16.234 1.00 93.00 192 ILE A CA 1
ATOM 1441 C C . ILE A 1 192 ? -14.136 -1.498 15.856 1.00 93.00 192 ILE A C 1
ATOM 1443 O O . ILE A 1 192 ? -13.734 -0.946 14.836 1.00 93.00 192 ILE A O 1
ATOM 1447 N N . GLY A 1 193 ? -15.056 -0.953 16.644 1.00 93.56 193 GLY A N 1
ATOM 1448 C CA . GLY A 1 193 ? -15.705 0.323 16.362 1.00 93.56 193 GLY A CA 1
ATOM 1449 C C . GLY A 1 193 ? -15.702 1.255 17.562 1.00 93.56 193 GLY A C 1
ATOM 1450 O O . GLY A 1 193 ? -15.929 0.820 18.690 1.00 93.56 193 GLY A O 1
ATOM 1451 N N . ILE A 1 194 ? -15.484 2.536 17.289 1.00 94.31 194 ILE A N 1
ATOM 1452 C CA . ILE A 1 194 ? -15.717 3.652 18.198 1.00 94.31 194 ILE A CA 1
ATOM 1453 C C . ILE A 1 194 ? -16.859 4.464 17.596 1.00 94.31 194 ILE A C 1
ATOM 1455 O O . ILE A 1 194 ? -16.745 4.986 16.488 1.00 94.31 194 ILE A O 1
ATOM 1459 N N . GLU A 1 195 ? -17.968 4.537 18.315 1.00 93.12 195 GLU A N 1
ATOM 1460 C CA . GLU A 1 195 ? -19.147 5.302 17.922 1.00 93.12 195 GLU A CA 1
ATOM 1461 C C . GLU A 1 195 ? -18.955 6.792 18.253 1.00 93.12 195 GLU A C 1
ATOM 1463 O O . GLU A 1 195 ? -18.129 7.162 19.091 1.00 93.12 195 GLU A O 1
ATOM 1468 N N . LYS A 1 196 ? -19.757 7.668 17.638 1.00 92.62 196 LYS A N 1
ATOM 1469 C CA . LYS A 1 196 ? -19.682 9.131 17.842 1.00 92.62 196 LYS A CA 1
ATOM 1470 C C . LYS A 1 196 ? 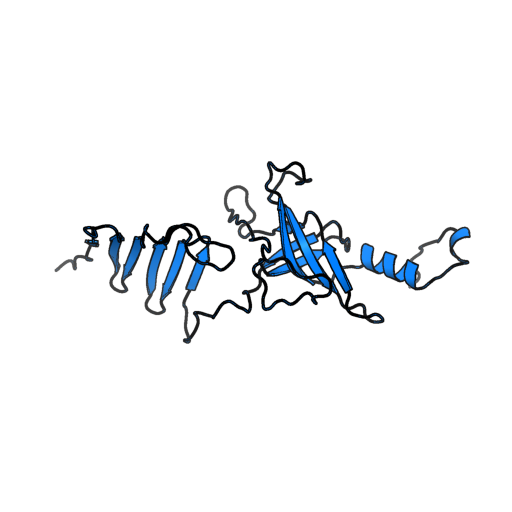-19.850 9.587 19.300 1.00 92.62 196 LYS A C 1
ATOM 1472 O O . LYS A 1 196 ? -19.416 10.671 19.674 1.00 92.62 196 LYS A O 1
ATOM 1477 N N . ASP A 1 197 ? -20.512 8.781 20.128 1.00 90.81 197 ASP A N 1
ATOM 1478 C CA . ASP A 1 197 ? -20.718 9.041 21.558 1.00 90.81 197 ASP A CA 1
ATOM 1479 C C . ASP A 1 197 ? -19.520 8.596 22.426 1.00 90.81 197 ASP A C 1
ATOM 1481 O O . ASP A 1 197 ? -19.489 8.853 23.635 1.00 90.81 197 ASP A O 1
ATOM 1485 N N . GLY A 1 198 ? -18.513 7.971 21.810 1.00 86.69 198 GLY A N 1
ATOM 1486 C CA . GLY A 1 198 ? -17.354 7.369 22.460 1.00 86.69 198 GLY A CA 1
ATOM 1487 C C . GLY A 1 198 ? -17.586 5.937 22.945 1.00 86.69 198 GLY A C 1
ATOM 1488 O O . GLY A 1 198 ? -16.713 5.390 23.618 1.00 86.69 198 GLY A O 1
ATOM 1489 N N . SER A 1 199 ? -18.736 5.328 22.643 1.00 89.06 199 SER A N 1
ATOM 1490 C CA . SER A 1 199 ? -18.975 3.910 22.909 1.00 89.06 199 SER A CA 1
ATOM 1491 C C . SER A 1 199 ? -18.040 3.049 22.065 1.00 89.06 199 SER A C 1
ATOM 1493 O O . SER A 1 199 ? -17.753 3.356 20.909 1.00 89.06 199 SER A O 1
ATOM 1495 N N . PHE A 1 200 ? -17.586 1.943 22.642 1.00 88.19 200 PHE A N 1
ATOM 1496 C CA . PHE A 1 200 ? -16.646 1.021 22.014 1.00 88.19 200 PHE A CA 1
ATOM 1497 C C . PHE A 1 200 ? -17.308 -0.338 21.805 1.00 88.19 200 PHE A C 1
ATOM 1499 O O . PHE A 1 200 ? -17.994 -0.844 22.698 1.00 88.19 200 PHE A O 1
ATOM 1506 N N . GLN A 1 201 ? -17.099 -0.943 20.637 1.00 88.69 201 GLN A N 1
ATOM 1507 C CA . GLN A 1 201 ? -17.631 -2.263 20.316 1.00 88.69 201 GLN A CA 1
ATOM 1508 C C . GLN A 1 201 ? -16.609 -3.146 19.605 1.00 88.69 201 GLN A C 1
ATOM 1510 O O . GLN A 1 201 ? -15.863 -2.683 18.744 1.00 88.69 201 GLN A O 1
ATOM 1515 N N . VAL A 1 202 ? -16.645 -4.440 19.917 1.00 89.88 202 VAL A N 1
ATOM 1516 C CA . VAL A 1 202 ? -15.950 -5.495 19.172 1.00 89.88 202 VAL A CA 1
ATOM 1517 C C . VAL A 1 202 ? -16.986 -6.507 18.704 1.00 89.88 202 VAL A C 1
ATOM 1519 O O . VAL A 1 202 ? -17.785 -6.984 19.509 1.00 89.88 202 VAL A O 1
ATOM 1522 N N . LYS A 1 203 ? -16.978 -6.819 17.406 1.00 87.12 203 LYS A N 1
ATOM 1523 C CA . LYS A 1 203 ? -17.840 -7.816 16.760 1.00 87.12 203 LYS A CA 1
ATOM 1524 C C . LYS A 1 203 ? -16.962 -8.842 16.052 1.00 87.12 203 LYS A C 1
ATOM 1526 O O . LYS A 1 203 ? -16.099 -8.458 15.268 1.00 87.12 203 LYS A O 1
ATOM 1531 N N . VAL A 1 204 ? -17.197 -10.126 16.303 1.00 83.56 204 VAL A N 1
ATOM 1532 C CA . VAL A 1 204 ? -16.497 -11.243 15.644 1.00 83.56 204 VAL A CA 1
ATOM 1533 C C . VAL A 1 204 ? -17.526 -12.134 14.956 1.00 83.56 204 VAL A C 1
ATOM 1535 O O . VAL A 1 204 ? -18.539 -12.478 15.564 1.00 83.56 204 VAL A O 1
ATOM 1538 N N . ALA A 1 205 ? -17.286 -12.502 13.697 1.00 68.69 205 ALA A N 1
ATOM 1539 C CA . ALA A 1 205 ? -18.287 -13.159 12.859 1.00 68.69 205 ALA A CA 1
ATOM 1540 C C . ALA A 1 205 ? -18.567 -14.649 13.156 1.00 68.69 205 ALA A C 1
ATOM 1542 O O . ALA A 1 205 ? -19.624 -15.131 12.750 1.00 68.69 205 ALA A O 1
ATOM 1543 N N . LYS A 1 206 ? -17.695 -15.415 13.834 1.00 61.78 206 LYS A N 1
ATOM 1544 C CA . LYS A 1 206 ? -17.862 -16.886 13.846 1.00 61.78 206 LYS A CA 1
ATOM 1545 C C . LYS A 1 206 ? -18.850 -17.421 14.903 1.00 61.78 206 LYS A C 1
ATOM 1547 O O . LYS A 1 206 ? -18.677 -17.222 16.104 1.00 61.78 206 LYS A O 1
ATOM 1552 N N . GLU A 1 207 ? -19.874 -18.114 14.389 1.00 47.66 207 GLU A N 1
ATOM 1553 C CA . GLU A 1 207 ? -20.867 -19.059 14.960 1.00 47.66 207 GLU A CA 1
ATOM 1554 C C . GLU A 1 207 ? -21.694 -18.685 16.205 1.00 47.66 207 GLU A C 1
ATOM 1556 O O . GLU A 1 207 ? -22.818 -19.166 16.332 1.00 47.66 207 GLU A O 1
ATOM 1561 N N . LYS A 1 208 ? -21.237 -17.791 17.087 1.00 47.06 208 LYS A N 1
ATOM 1562 C CA . LYS A 1 208 ? -22.025 -17.230 18.207 1.00 47.06 208 LYS A CA 1
ATOM 1563 C C . LYS A 1 208 ? -21.564 -15.810 18.527 1.00 47.06 208 LYS A C 1
ATOM 1565 O O . LYS A 1 208 ? -21.187 -15.533 19.662 1.00 47.06 208 LYS A O 1
ATOM 1570 N N . GLY A 1 209 ? -21.512 -14.964 17.493 1.00 54.53 209 GLY A N 1
ATOM 1571 C CA . GLY A 1 209 ? -20.809 -13.680 17.474 1.00 54.53 209 GLY A CA 1
ATOM 1572 C C . GLY A 1 209 ? -20.729 -12.991 18.833 1.00 54.53 209 GLY A C 1
ATOM 1573 O O . GLY A 1 209 ? -21.719 -12.471 19.347 1.00 54.53 209 GLY A O 1
ATOM 1574 N N . VAL A 1 210 ? -19.535 -13.006 19.427 1.00 59.06 210 VAL A N 1
ATOM 1575 C CA . VAL A 1 210 ? -19.286 -12.295 20.677 1.00 59.06 210 VAL A CA 1
ATOM 1576 C C . VAL A 1 210 ? -19.289 -10.814 20.331 1.00 59.06 210 VAL A C 1
ATOM 1578 O O . VAL A 1 210 ? -18.351 -10.302 19.724 1.00 59.06 210 VAL A O 1
ATOM 1581 N N . THR A 1 211 ? -20.385 -10.144 20.678 1.00 67.50 211 THR A N 1
ATOM 1582 C CA . THR A 1 211 ? -20.455 -8.687 20.666 1.00 67.50 211 THR A CA 1
ATOM 1583 C C . THR A 1 211 ? -20.188 -8.210 22.081 1.00 67.50 211 THR A C 1
ATOM 1585 O O . THR A 1 211 ? -21.013 -8.406 22.970 1.00 67.50 211 THR A O 1
ATOM 1588 N N . GLN A 1 212 ? -19.032 -7.594 22.297 1.00 77.31 212 GLN A N 1
ATOM 1589 C CA . GLN A 1 212 ? -18.767 -6.853 23.527 1.00 77.31 212 GLN A CA 1
ATOM 1590 C C . GLN A 1 212 ? -18.940 -5.373 23.220 1.00 77.31 212 GLN A C 1
ATOM 1592 O O . GLN A 1 212 ? -18.281 -4.844 22.325 1.00 77.31 212 GLN A O 1
ATOM 1597 N N . ARG A 1 213 ? -19.848 -4.715 23.943 1.00 77.44 213 ARG A N 1
ATOM 1598 C CA . ARG A 1 213 ? -20.103 -3.278 23.836 1.00 77.44 213 ARG A CA 1
ATOM 1599 C C . ARG A 1 213 ? -19.919 -2.641 25.202 1.00 77.44 213 ARG A C 1
ATOM 1601 O O . ARG A 1 213 ? -20.481 -3.110 26.188 1.00 77.44 213 ARG A O 1
ATOM 1608 N N . PHE A 1 214 ? -19.156 -1.561 25.232 1.00 80.69 214 PHE A N 1
ATOM 1609 C CA . PHE A 1 214 ? -18.929 -0.755 26.419 1.00 80.69 214 PHE A CA 1
ATOM 1610 C C . PHE A 1 214 ? -19.512 0.629 26.171 1.00 80.69 214 PHE A C 1
ATOM 1612 O O . PHE A 1 214 ? -19.131 1.317 25.222 1.00 80.69 214 PHE A O 1
ATOM 1619 N N . GLU A 1 215 ? -20.457 1.018 27.018 1.00 82.12 215 GLU A N 1
ATOM 1620 C CA . GLU A 1 215 ? -21.106 2.320 26.939 1.00 82.12 215 GLU A CA 1
ATOM 1621 C C . GLU A 1 215 ? -20.370 3.342 27.798 1.00 82.12 215 GLU A C 1
ATOM 1623 O O . GLU A 1 215 ? -19.895 3.054 28.904 1.00 82.12 215 GLU A O 1
ATOM 1628 N N . LYS A 1 216 ? -20.321 4.580 27.312 1.00 76.12 216 LYS A N 1
ATOM 1629 C CA . LYS A 1 216 ? -19.833 5.703 28.101 1.00 76.12 216 LYS A CA 1
ATOM 1630 C C . LYS A 1 216 ? -20.831 5.993 29.226 1.00 76.12 216 LYS A C 1
ATOM 1632 O O . LYS A 1 216 ? -21.896 6.554 28.989 1.00 76.12 216 LYS A O 1
ATOM 1637 N N . ARG A 1 217 ? -20.488 5.652 30.474 1.00 73.31 217 ARG A N 1
ATOM 1638 C CA . ARG A 1 217 ? -21.306 6.042 31.636 1.00 73.31 217 ARG A CA 1
ATOM 1639 C C . ARG A 1 217 ? -21.365 7.567 31.746 1.00 73.31 217 ARG A C 1
ATOM 1641 O O . ARG A 1 217 ? -20.341 8.214 31.976 1.00 73.31 217 ARG A O 1
ATOM 1648 N N . ALA A 1 218 ? -22.564 8.137 31.654 1.00 65.75 218 ALA A N 1
ATOM 1649 C CA . ALA A 1 218 ? -22.806 9.500 32.101 1.00 65.75 218 ALA A CA 1
ATOM 1650 C C . ALA A 1 218 ? -22.633 9.541 33.628 1.00 65.75 218 ALA A C 1
ATOM 1652 O O . ALA A 1 218 ? -23.312 8.820 34.358 1.00 65.75 218 ALA A O 1
ATOM 1653 N N . ARG A 1 219 ? -21.698 10.355 34.134 1.00 54.91 219 ARG A N 1
ATOM 1654 C CA . ARG A 1 219 ? -21.679 10.676 35.565 1.00 54.91 219 ARG A CA 1
ATOM 1655 C C . ARG A 1 219 ? -22.892 11.565 35.829 1.00 54.91 219 ARG A C 1
ATOM 1657 O O . ARG A 1 219 ? -22.860 12.736 35.462 1.00 54.91 219 ARG A O 1
ATOM 1664 N N . HIS A 1 220 ? -23.940 11.018 36.438 1.00 54.62 220 HIS A N 1
ATOM 1665 C CA . HIS A 1 220 ? -24.921 11.853 37.121 1.00 54.62 220 HIS A CA 1
ATOM 1666 C C . HIS A 1 220 ? -24.179 12.573 38.254 1.00 54.62 220 HIS A C 1
ATOM 1668 O O . HIS A 1 220 ? -23.624 11.924 39.142 1.00 54.62 220 HIS A O 1
ATOM 1674 N N . ARG A 1 221 ? -24.048 13.894 38.117 1.00 44.22 221 ARG A N 1
ATOM 1675 C CA . ARG A 1 221 ? -23.700 14.797 39.214 1.00 44.22 221 ARG A CA 1
ATOM 1676 C C . ARG A 1 221 ? -24.960 15.120 39.994 1.00 44.22 221 ARG A C 1
ATOM 1678 O O . ARG A 1 221 ? -26.014 15.233 39.330 1.00 44.22 221 ARG A O 1
#

Foldseek 3Di:
DDPPDDDPPVPPVCVDVVVVVVVCQAQVQQDKFKWFWADKAALPRPQQDPSPGIFTWTWTWDDDPPDHIDIDIQGRAAEDFPFDDPVGGDDDDWAHWPDDDDPPDDDDLPPTLGWMFIWGAPSSHSNHIYGDGTDDRPPDDDPPPDDADKDWDDDQQFIWIADRLRKIKTKHAAGADSVRHHPDPQQGIWMWIQDSQRKTWIWGPPDPTDIDIDDDDDPDD

Secondary structure (DSSP, 8-state):
--------GGGTT---HHHHHHHHHHH-----EEEEEEEEE-TTSTT-SS-SS-EEEEEEEEEETTEEEEEEEEEEEEEP-EEESSSSEE--PPPPP-SPPPTT----SSS--SPEEEEEEGGG-TTSEEEEEEPPPTTSPPS--SSSS-EEEEETTEEEEE-TTS-EEEEE---B-TTS-BS-TTS--EEEEE-TTS-EEEEE-SSS--EEEE-------

Radius of gyration: 24.4 Å; chains: 1; bounding box: 64×49×76 Å

Sequence (221 aa):
MNNGAVLPNGLLGVADAGMMAGFNKTYKNSALRIGIVVASYPVKDDKNRSKLTTEYDVLVVEQQENLGTTTLLYRNCMSSEGLGSIADFFEKALRPKKKKTTKGDSVNLKGQDGAIVLVLCLDSMSDKGIIISSLTHPDRKTTLVDEGPRLEGEYNGLNIKVEKDGSATLTFRGATDSEGKVLDKEQGDTVIGIEKDGSFQVKVAKEKGVTQRFEKRARHR

pLDDT: mean 76.22, std 14.57, range [36.06, 95.31]